Protein AF-A0A2V6PDF7-F1 (afdb_monomer)

Sequence (202 aa):
FELYNPNNLAVDLTGYALTDNLTNRTARWPIPPGTQIAARGFLLIWADNDTDQNTTNSTGLHAGFKLNQAGEAIGLFAPNGSLVDSVTFGPQTNDVSQGRWPDGGSNVYYMNTPTPRGANVIPGNPPSEIRILSATVNGDGDIVITWSAESGKTYRVQYKDDLDAPAWTDLGDVPANGPLASAADVIGAASQRFYRIQLPVP

pLDDT: mean 90.87, std 8.45, range [52.38, 98.5]

Secondary structure (DSSP, 8-state):
-EEE--SSS-EE-TT-EEES-TT-STTPEEPPTT-EE-TT-EEEEE-BS-GGG--TT-SSEE-SSB--TT-EEEEEE-TTS-EEEEEEE----TT-EEEESSTT-S-EEEESS--TTS---BTTB--SS--EEEEEE-TTSPEEEEEE--TT-EEEEEEES-TT-SSPEEEEEEE-SSSEEEEEE--TT-S--EEEEE----

Structure (mmCIF, N/CA/C/O backbone):
data_AF-A0A2V6PDF7-F1
#
_entry.id   AF-A0A2V6PDF7-F1
#
loop_
_atom_site.group_PDB
_atom_site.id
_atom_site.type_symbol
_atom_site.label_atom_id
_atom_site.label_alt_id
_atom_site.label_comp_id
_atom_site.label_asym_id
_atom_site.label_entity_id
_atom_site.label_seq_id
_atom_site.pdbx_PDB_ins_code
_atom_site.Cartn_x
_atom_site.Cartn_y
_atom_site.Cartn_z
_atom_site.occupancy
_atom_site.B_iso_or_equiv
_atom_site.auth_seq_id
_atom_site.auth_comp_id
_atom_site.auth_asym_id
_atom_site.auth_atom_id
_atom_site.pdbx_PDB_model_num
ATOM 1 N N . PHE A 1 1 ? -7.839 5.321 6.710 1.00 95.38 1 PHE A N 1
ATOM 2 C CA . PHE A 1 1 ? -6.425 4.899 6.610 1.00 95.38 1 PHE A CA 1
ATOM 3 C C . PHE A 1 1 ? -6.357 3.629 5.779 1.00 95.38 1 PHE A C 1
ATOM 5 O O . PHE A 1 1 ? -7.407 3.100 5.431 1.00 95.38 1 PHE A O 1
ATOM 12 N N . GLU A 1 2 ? -5.163 3.142 5.446 1.00 96.88 2 GLU A N 1
ATOM 13 C CA . GLU A 1 2 ? -5.021 1.927 4.640 1.00 96.88 2 GLU A CA 1
ATOM 14 C C . GLU A 1 2 ? -4.000 0.970 5.243 1.00 96.88 2 GLU A C 1
ATOM 16 O O . GLU A 1 2 ? -3.000 1.398 5.820 1.00 96.88 2 GLU A O 1
ATOM 21 N N . LEU A 1 3 ? -4.257 -0.329 5.096 1.00 97.62 3 LEU A N 1
ATOM 22 C CA . LEU A 1 3 ? -3.245 -1.362 5.292 1.00 97.62 3 LEU A CA 1
ATOM 23 C C . LEU A 1 3 ? -2.667 -1.746 3.937 1.00 97.62 3 LEU A C 1
ATOM 25 O O . LEU A 1 3 ? -3.411 -1.953 2.981 1.00 97.62 3 LEU A O 1
ATOM 29 N N . TYR A 1 4 ? -1.350 -1.885 3.875 1.00 96.38 4 TYR A N 1
ATOM 30 C CA . TYR A 1 4 ? -0.637 -2.317 2.682 1.00 96.38 4 TYR A CA 1
AT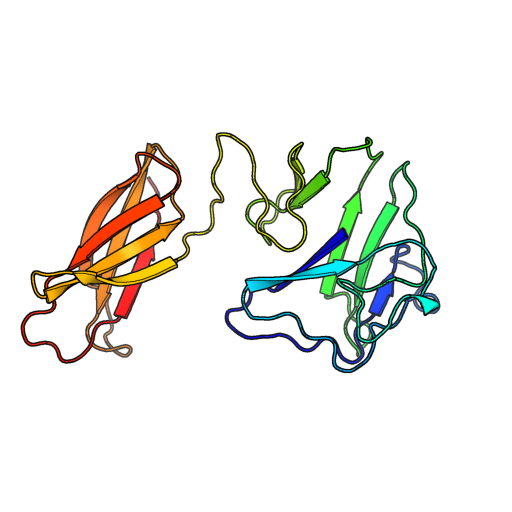OM 31 C C . TYR A 1 4 ? 0.002 -3.685 2.925 1.00 96.38 4 TYR A C 1
ATOM 33 O O . TYR A 1 4 ? 0.626 -3.909 3.963 1.00 96.38 4 TYR A O 1
ATOM 41 N N . ASN A 1 5 ? -0.147 -4.598 1.966 1.00 96.50 5 ASN A N 1
ATOM 42 C CA . ASN A 1 5 ? 0.522 -5.893 1.983 1.00 96.50 5 ASN A CA 1
ATOM 43 C C . ASN A 1 5 ? 1.836 -5.823 1.180 1.00 96.50 5 ASN A C 1
ATOM 45 O O . ASN A 1 5 ? 1.784 -5.847 -0.051 1.00 96.50 5 ASN A O 1
ATOM 49 N N . PRO A 1 6 ? 3.018 -5.809 1.825 1.00 89.62 6 PRO A N 1
ATOM 50 C CA . PRO A 1 6 ? 4.299 -5.753 1.122 1.00 89.62 6 PRO A CA 1
ATOM 51 C C . PRO A 1 6 ? 4.707 -7.088 0.486 1.00 89.62 6 PRO A C 1
ATOM 53 O O . PRO A 1 6 ? 5.738 -7.162 -0.174 1.00 89.62 6 PRO A O 1
ATOM 56 N N . ASN A 1 7 ? 3.946 -8.165 0.684 1.00 87.56 7 ASN A N 1
ATOM 57 C CA . ASN A 1 7 ? 4.313 -9.480 0.177 1.00 87.56 7 ASN A CA 1
ATOM 58 C C . ASN A 1 7 ? 3.914 -9.662 -1.294 1.00 87.56 7 ASN A C 1
ATOM 60 O O . ASN A 1 7 ? 3.003 -9.016 -1.817 1.00 87.56 7 ASN A O 1
A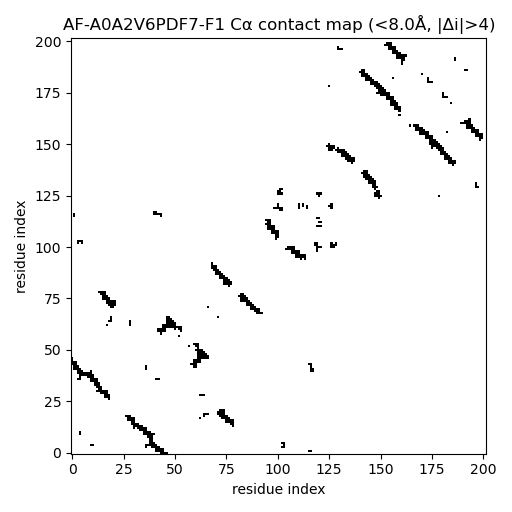TOM 64 N N . ASN A 1 8 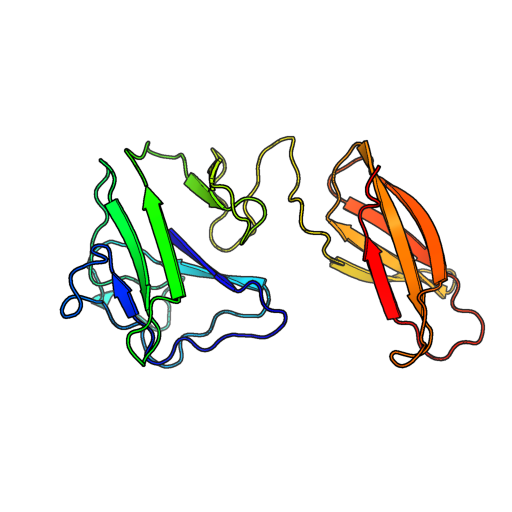? 4.566 -10.626 -1.947 1.00 85.88 8 ASN A N 1
ATOM 65 C CA . ASN A 1 8 ? 4.249 -11.048 -3.316 1.00 85.88 8 ASN A CA 1
ATOM 66 C C . ASN A 1 8 ? 3.072 -12.039 -3.390 1.00 85.88 8 ASN A C 1
ATOM 68 O O . ASN A 1 8 ? 2.719 -12.488 -4.476 1.00 85.88 8 ASN A O 1
ATOM 72 N N . LEU A 1 9 ? 2.466 -12.378 -2.251 1.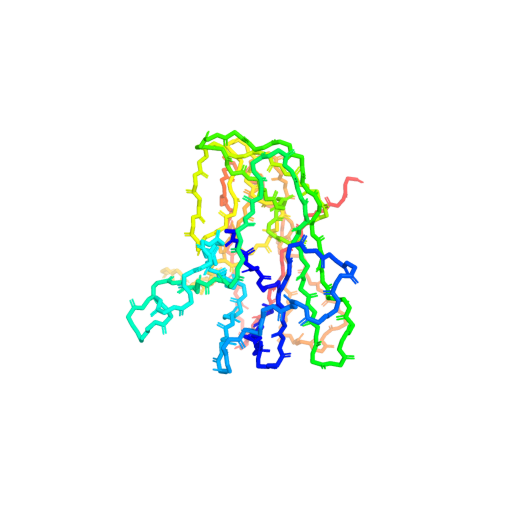00 92.56 9 LEU A N 1
ATOM 73 C CA . LEU A 1 9 ? 1.276 -13.219 -2.143 1.00 92.56 9 LEU A CA 1
ATOM 74 C C . LEU A 1 9 ? 0.197 -12.479 -1.355 1.00 92.56 9 LEU A C 1
ATOM 76 O O . LEU A 1 9 ? 0.506 -11.586 -0.563 1.00 92.56 9 LEU A O 1
ATOM 80 N N . ALA A 1 10 ? -1.062 -12.857 -1.574 1.00 96.81 10 ALA A N 1
ATOM 81 C CA . ALA A 1 10 ? -2.169 -12.346 -0.779 1.00 96.81 10 ALA A CA 1
ATOM 82 C C . ALA A 1 10 ? -2.019 -12.750 0.697 1.00 96.81 10 ALA A C 1
ATOM 84 O O . ALA A 1 10 ? -1.522 -13.834 1.004 1.00 96.81 10 ALA A O 1
ATOM 85 N N . VAL A 1 11 ? -2.461 -11.875 1.597 1.00 97.94 11 VAL A N 1
ATOM 86 C CA . VAL A 1 11 ? -2.477 -12.111 3.045 1.00 97.94 11 VAL A CA 1
ATOM 87 C C . VAL A 1 11 ? -3.921 -12.157 3.521 1.00 97.94 11 VAL A C 1
ATOM 89 O O . VAL A 1 11 ? -4.697 -11.245 3.238 1.00 97.94 11 VAL A O 1
ATOM 92 N N . ASP A 1 12 ? -4.258 -13.214 4.255 1.00 97.81 12 ASP A N 1
ATOM 93 C CA . ASP A 1 12 ? -5.525 -13.359 4.968 1.00 97.81 12 ASP A CA 1
ATOM 94 C C . ASP A 1 12 ? -5.406 -12.740 6.366 1.00 97.81 12 ASP A C 1
ATOM 96 O O . ASP A 1 12 ? -4.478 -13.046 7.117 1.00 97.81 12 ASP A O 1
ATOM 100 N N . LEU A 1 13 ? -6.338 -11.849 6.696 1.00 98.12 13 LEU A N 1
ATOM 101 C CA . LEU A 1 13 ? -6.403 -11.140 7.971 1.00 98.12 13 LEU A CA 1
ATOM 102 C C . LEU A 1 13 ? -7.433 -11.747 8.932 1.00 98.12 13 LEU A C 1
ATOM 104 O O . LEU A 1 13 ? -7.790 -11.127 9.934 1.00 98.12 13 LEU A O 1
ATOM 108 N N . THR A 1 14 ? -7.913 -12.961 8.671 1.00 98.06 14 THR A N 1
ATOM 109 C CA . THR A 1 14 ? -8.828 -13.668 9.569 1.00 98.06 14 THR A CA 1
ATOM 110 C C . THR A 1 14 ? -8.233 -13.786 10.973 1.00 98.06 14 THR A C 1
ATOM 112 O O . THR A 1 14 ? -7.147 -14.329 11.178 1.00 98.06 14 THR A O 1
ATOM 115 N N . GLY A 1 15 ? -8.963 -13.257 11.958 1.00 97.62 15 GLY A N 1
ATOM 116 C CA . GLY A 1 15 ? -8.554 -13.229 13.363 1.00 97.62 15 GLY A CA 1
ATOM 117 C C . GLY A 1 15 ? -7.591 -12.097 13.738 1.00 97.62 15 GLY A C 1
ATOM 118 O O . GLY A 1 15 ? -7.247 -11.979 14.913 1.00 97.62 15 GLY A O 1
ATOM 119 N N . TYR A 1 16 ? -7.156 -11.265 12.788 1.00 98.50 16 TYR A N 1
ATOM 120 C CA . TYR A 1 16 ? -6.420 -10.039 13.094 1.00 98.50 16 TYR A CA 1
ATOM 121 C C . TYR A 1 16 ? -7.372 -8.977 13.656 1.00 98.50 16 TYR A C 1
ATOM 123 O O . TYR A 1 16 ? -8.586 -9.013 13.437 1.00 98.50 16 TYR A O 1
ATOM 131 N N . ALA A 1 17 ? -6.816 -8.007 14.377 1.00 98.38 17 ALA A N 1
ATOM 132 C CA . ALA A 1 17 ? -7.585 -6.917 14.962 1.00 98.38 17 ALA A CA 1
ATOM 133 C C . ALA A 1 17 ? -6.850 -5.576 14.862 1.00 98.38 17 ALA A C 1
ATOM 135 O O . ALA A 1 17 ? -5.617 -5.530 14.881 1.00 98.38 17 ALA A O 1
ATOM 136 N N . LEU A 1 18 ? -7.618 -4.489 14.798 1.00 98.50 18 LEU A N 1
ATOM 137 C CA . LEU A 1 18 ? -7.130 -3.111 14.770 1.00 98.50 18 LEU A CA 1
ATOM 138 C C . LEU A 1 18 ? -7.537 -2.351 16.031 1.00 98.50 18 LEU A C 1
ATOM 140 O O . LEU A 1 18 ? -8.513 -2.693 16.693 1.00 98.50 18 LEU A O 1
ATOM 144 N N . THR A 1 19 ? -6.791 -1.308 16.367 1.00 97.94 19 THR A N 1
ATOM 145 C CA . THR A 1 19 ? -7.097 -0.419 17.494 1.00 97.94 19 THR A CA 1
ATOM 146 C C . THR A 1 19 ? -6.488 0.954 17.268 1.00 97.94 19 THR A C 1
ATOM 148 O O . THR A 1 19 ? -5.444 1.057 16.621 1.00 97.94 19 THR A O 1
ATOM 151 N N . ASP A 1 20 ? -7.100 1.977 17.847 1.00 97.12 20 ASP A N 1
ATOM 152 C CA . ASP A 1 20 ? -6.534 3.314 18.032 1.00 97.12 20 ASP A CA 1
ATOM 153 C C . ASP A 1 20 ? -5.749 3.452 19.356 1.00 97.12 20 ASP A C 1
ATOM 155 O O . ASP A 1 20 ? -4.894 4.322 19.520 1.00 97.12 20 ASP A O 1
ATOM 159 N N . ASN A 1 21 ? -5.964 2.526 20.295 1.00 95.25 21 ASN A N 1
ATOM 160 C CA . ASN A 1 21 ? -5.292 2.475 21.588 1.00 95.25 21 ASN A CA 1
ATOM 161 C C . ASN A 1 21 ? -4.435 1.207 21.724 1.00 95.25 21 ASN A C 1
ATOM 163 O O . ASN A 1 21 ? -4.937 0.109 21.986 1.00 95.25 21 ASN A O 1
ATOM 167 N N . LEU A 1 22 ? -3.112 1.365 21.610 1.00 95.38 22 LEU A N 1
ATOM 168 C CA . LEU A 1 22 ? -2.147 0.254 21.650 1.00 95.38 22 LEU A CA 1
ATOM 169 C C . LEU A 1 22 ? -2.109 -0.491 22.996 1.00 95.38 22 LEU A C 1
ATOM 171 O O . LEU A 1 22 ? -1.705 -1.656 23.048 1.00 95.38 22 LEU A O 1
ATOM 175 N N . THR A 1 23 ? -2.527 0.162 24.082 1.00 91.94 23 THR A N 1
ATOM 176 C CA . THR A 1 23 ? -2.487 -0.410 25.438 1.00 91.94 23 THR A CA 1
ATOM 177 C C . THR A 1 23 ? -3.762 -1.164 25.806 1.00 91.94 23 THR A C 1
ATOM 179 O O . THR A 1 23 ? -3.726 -2.066 26.646 1.00 91.94 23 THR A O 1
ATOM 182 N N . ASN A 1 24 ? -4.884 -0.859 25.149 1.00 90.06 24 ASN A N 1
ATOM 183 C CA . ASN A 1 24 ? -6.167 -1.481 25.440 1.00 90.06 24 ASN A CA 1
ATOM 184 C C . ASN A 1 24 ? -6.360 -2.759 24.613 1.00 90.06 24 ASN A C 1
ATOM 186 O O . ASN A 1 24 ? -6.755 -2.732 23.449 1.00 90.06 24 ASN A O 1
ATOM 190 N N . ARG A 1 25 ? -6.082 -3.913 25.227 1.00 82.44 25 ARG A N 1
ATOM 191 C CA . ARG A 1 25 ? -6.203 -5.209 24.542 1.00 82.44 25 ARG A CA 1
ATOM 192 C C . ARG A 1 25 ? -7.645 -5.639 24.283 1.00 82.44 25 ARG A C 1
ATOM 194 O O . ARG A 1 25 ? -7.873 -6.369 23.325 1.00 82.44 25 ARG A O 1
ATOM 201 N N . THR A 1 26 ? -8.592 -5.232 25.125 1.00 86.06 26 THR A N 1
ATOM 202 C CA . THR A 1 26 ? -9.977 -5.726 25.075 1.00 86.06 26 THR A CA 1
ATOM 203 C C . THR A 1 26 ? -10.873 -4.920 24.142 1.00 86.06 26 THR A C 1
ATOM 205 O O . THR A 1 26 ? -11.931 -5.408 23.772 1.00 86.06 26 THR A O 1
ATOM 208 N N . ALA A 1 27 ? -10.462 -3.709 23.754 1.00 87.81 27 ALA A N 1
ATOM 209 C CA . ALA A 1 27 ? -11.218 -2.840 22.848 1.00 87.81 27 ALA A CA 1
ATOM 210 C C . ALA A 1 27 ? -10.751 -2.911 21.381 1.00 87.81 27 ALA A C 1
ATOM 212 O O . ALA A 1 27 ? -11.097 -2.046 20.584 1.00 87.81 27 ALA A O 1
ATOM 213 N N . ARG A 1 28 ? -9.950 -3.918 21.008 1.00 95.75 28 ARG A N 1
ATOM 214 C CA . ARG A 1 28 ? -9.495 -4.077 19.620 1.00 95.75 28 ARG A CA 1
ATOM 215 C C . ARG A 1 28 ? -10.669 -4.498 18.739 1.00 95.75 28 ARG A C 1
ATOM 217 O O . ARG A 1 28 ? -11.346 -5.478 19.042 1.00 95.75 28 ARG A O 1
ATOM 224 N N . TRP A 1 29 ? -10.872 -3.793 17.635 1.00 97.81 29 TRP A N 1
ATOM 225 C CA . TRP A 1 29 ? -11.879 -4.130 16.640 1.00 97.81 29 TRP A CA 1
ATOM 226 C C . TRP A 1 29 ? -11.409 -5.327 15.795 1.00 97.81 29 TRP A C 1
ATOM 228 O O . TRP A 1 29 ? -10.356 -5.231 15.153 1.00 97.81 29 TRP A O 1
ATOM 238 N N . PRO A 1 30 ? -12.137 -6.460 15.788 1.00 97.50 30 PRO A N 1
ATOM 239 C CA . PRO A 1 30 ? -11.771 -7.610 14.972 1.00 97.50 30 PRO A CA 1
ATOM 240 C C . PRO A 1 30 ? -12.024 -7.311 13.493 1.00 97.50 30 PRO A C 1
ATOM 242 O O . PRO A 1 30 ? -13.110 -6.868 13.118 1.00 97.50 30 PRO A O 1
ATOM 245 N N . ILE A 1 31 ? -11.037 -7.595 12.645 1.00 97.81 31 ILE A N 1
ATOM 246 C CA . ILE A 1 31 ? -11.217 -7.517 11.194 1.00 97.81 31 ILE A CA 1
ATOM 247 C C . ILE A 1 31 ? -12.186 -8.639 10.771 1.00 97.81 31 ILE A C 1
ATOM 249 O O . ILE A 1 31 ? -12.010 -9.779 11.221 1.00 97.81 31 ILE A O 1
ATOM 253 N N . PRO A 1 32 ? -13.198 -8.365 9.920 1.00 96.25 32 PRO A N 1
ATOM 254 C CA . PRO A 1 32 ? -14.132 -9.381 9.450 1.00 96.25 32 PRO A CA 1
ATOM 255 C C . PRO A 1 32 ? -13.413 -10.610 8.860 1.00 96.25 32 PRO A C 1
ATOM 257 O O . PRO A 1 32 ? -12.504 -10.446 8.037 1.00 96.25 32 PRO A O 1
ATOM 260 N N . PRO A 1 33 ? -13.796 -11.841 9.251 1.00 96.12 33 PRO A N 1
ATOM 261 C CA . PRO A 1 33 ? -13.204 -13.064 8.714 1.00 96.12 33 PRO A CA 1
ATOM 262 C C . PRO A 1 33 ? -13.280 -13.138 7.186 1.00 96.12 33 PRO A C 1
ATOM 264 O O . PRO A 1 33 ? -14.256 -12.695 6.582 1.00 96.12 33 PRO A O 1
ATOM 267 N N . GLY A 1 34 ? -12.255 -13.716 6.563 1.00 94.75 34 GLY A N 1
ATOM 268 C CA . GLY A 1 34 ? -12.130 -13.804 5.107 1.00 94.75 34 GLY A CA 1
ATOM 269 C C . GLY A 1 34 ? -11.650 -12.515 4.432 1.00 94.75 34 GLY A C 1
ATOM 270 O O . GLY A 1 34 ? -11.521 -12.489 3.209 1.00 94.75 34 GLY A O 1
ATOM 271 N N . THR A 1 35 ? -11.357 -11.453 5.192 1.00 96.06 35 THR A N 1
ATOM 272 C CA . THR A 1 35 ? -10.716 -10.251 4.645 1.00 96.06 35 THR A CA 1
ATOM 273 C C . THR A 1 35 ? -9.317 -10.595 4.150 1.00 96.06 35 THR A C 1
ATOM 275 O O . THR A 1 35 ? -8.462 -11.024 4.926 1.00 96.06 35 THR A O 1
ATOM 278 N N . GLN A 1 36 ? -9.062 -10.342 2.869 1.00 96.50 36 GLN A N 1
ATOM 279 C CA . GLN A 1 36 ? -7.760 -10.560 2.250 1.00 96.50 36 GLN A CA 1
ATOM 280 C C . GLN A 1 36 ? -7.225 -9.273 1.634 1.00 96.50 36 GLN A C 1
ATOM 282 O O . GLN A 1 36 ? -7.967 -8.497 1.032 1.00 96.50 36 GLN A O 1
ATOM 287 N N . ILE A 1 37 ? -5.913 -9.081 1.735 1.00 97.19 37 ILE A N 1
ATOM 288 C CA . ILE A 1 37 ? -5.194 -8.063 0.972 1.00 97.19 37 ILE A CA 1
ATOM 289 C C . ILE A 1 37 ? -4.394 -8.785 -0.103 1.00 97.19 37 ILE A C 1
ATOM 291 O O . ILE A 1 37 ? -3.519 -9.592 0.214 1.00 97.19 37 ILE A O 1
ATOM 295 N N . ALA A 1 38 ? -4.682 -8.502 -1.375 1.00 96.31 38 ALA A N 1
ATOM 296 C CA . ALA A 1 38 ? -3.937 -9.066 -2.498 1.00 96.31 38 ALA A CA 1
ATOM 297 C C . ALA A 1 38 ? -2.427 -8.792 -2.374 1.00 96.31 38 ALA A C 1
ATOM 299 O O . ALA A 1 38 ? -2.002 -7.900 -1.634 1.00 96.31 38 ALA A O 1
ATOM 300 N N . ALA A 1 39 ? -1.608 -9.556 -3.101 1.00 90.94 39 ALA A N 1
ATOM 301 C CA . ALA A 1 39 ? -0.180 -9.272 -3.220 1.00 90.94 39 ALA A CA 1
ATOM 302 C C . ALA A 1 39 ? 0.018 -7.809 -3.624 1.00 90.94 39 ALA A C 1
ATOM 304 O O . ALA A 1 39 ? -0.588 -7.360 -4.598 1.00 90.94 39 ALA A O 1
ATOM 305 N N . ARG A 1 40 ? 0.836 -7.065 -2.870 1.00 87.88 40 ARG A N 1
ATOM 306 C CA . ARG A 1 40 ? 1.074 -5.632 -3.113 1.00 87.88 40 ARG A CA 1
ATOM 307 C C . ARG A 1 40 ? -0.183 -4.752 -3.089 1.00 87.88 40 ARG A C 1
ATOM 309 O O . ARG A 1 40 ? -0.148 -3.635 -3.597 1.00 87.88 40 ARG A O 1
ATOM 316 N N . GLY A 1 41 ? -1.278 -5.261 -2.535 1.00 93.75 41 GLY A N 1
ATOM 317 C CA . GLY A 1 41 ? -2.565 -4.587 -2.474 1.00 93.75 41 GLY A CA 1
ATOM 318 C C . GLY A 1 41 ? -2.708 -3.687 -1.253 1.00 93.75 41 GLY A C 1
ATOM 319 O O . GLY A 1 41 ? -1.933 -3.759 -0.296 1.00 93.75 41 GLY A O 1
ATOM 320 N N . PHE A 1 42 ? -3.765 -2.882 -1.296 1.00 96.50 42 PHE A N 1
ATOM 321 C CA . PHE A 1 42 ? -4.162 -1.953 -0.248 1.00 96.50 42 PHE A CA 1
ATOM 322 C C . PHE A 1 42 ? -5.585 -2.272 0.207 1.00 96.50 42 PHE A C 1
ATOM 324 O O . PHE A 1 42 ? -6.447 -2.614 -0.609 1.00 96.50 42 PHE A O 1
ATOM 331 N N . LEU A 1 43 ? -5.830 -2.141 1.505 1.00 97.12 43 LEU A N 1
ATOM 332 C CA . LEU A 1 43 ? -7.148 -2.255 2.113 1.00 97.12 43 LEU A CA 1
ATOM 333 C C . LEU A 1 43 ? -7.524 -0.924 2.751 1.00 97.12 43 LEU A C 1
ATOM 335 O O . LEU A 1 43 ? -6.933 -0.532 3.757 1.00 97.12 43 LEU A O 1
ATOM 339 N N . LEU A 1 44 ? -8.529 -0.266 2.175 1.00 97.44 44 LEU A N 1
ATOM 340 C CA . LEU A 1 44 ? -9.096 0.963 2.712 1.00 97.44 44 LEU A CA 1
ATOM 341 C C . LEU A 1 44 ? -9.935 0.667 3.956 1.00 97.44 44 LEU A C 1
ATOM 343 O O . LEU A 1 44 ? -10.815 -0.196 3.926 1.00 97.44 44 LEU A O 1
ATOM 347 N N . ILE A 1 45 ? -9.674 1.413 5.028 1.00 98.06 45 ILE A N 1
ATOM 348 C CA . ILE A 1 45 ? -10.404 1.332 6.292 1.00 98.06 45 ILE A CA 1
ATOM 349 C C . ILE A 1 45 ? -10.857 2.731 6.719 1.00 98.06 45 ILE A C 1
ATOM 351 O O . ILE A 1 45 ? -10.044 3.641 6.937 1.00 98.06 45 ILE A O 1
ATOM 355 N N . TRP A 1 46 ? -12.164 2.889 6.870 1.00 97.62 46 TRP A N 1
ATOM 356 C CA . TRP A 1 46 ? -12.823 4.041 7.465 1.00 97.62 46 TRP A CA 1
ATOM 357 C C . TRP A 1 46 ? -12.827 3.883 8.986 1.00 97.62 46 TRP A C 1
ATOM 359 O O . TRP A 1 46 ? -13.296 2.881 9.511 1.00 97.62 46 TRP A O 1
ATOM 369 N N . ALA A 1 47 ? -12.266 4.856 9.703 1.00 97.06 47 ALA A N 1
ATOM 370 C CA . ALA A 1 47 ? -12.310 4.903 11.164 1.00 97.06 47 ALA A CA 1
ATOM 371 C C . ALA A 1 47 ? -13.448 5.829 11.601 1.00 97.06 47 ALA A C 1
ATOM 373 O O . ALA A 1 47 ? -13.218 6.967 12.015 1.00 97.06 47 ALA A O 1
ATOM 374 N N . ASP A 1 48 ? -14.682 5.374 11.407 1.00 97.12 48 ASP A N 1
ATOM 375 C CA . ASP A 1 48 ? -15.904 6.146 11.632 1.00 97.12 48 ASP A CA 1
ATOM 376 C C . ASP A 1 48 ? -16.823 5.547 12.707 1.00 97.12 48 ASP A C 1
ATOM 378 O O . ASP A 1 48 ? -17.851 6.149 13.024 1.00 97.12 48 ASP A O 1
ATOM 382 N N . ASN A 1 49 ? -16.429 4.428 13.324 1.00 97.19 49 ASN A N 1
ATOM 383 C CA . ASN A 1 49 ? -17.231 3.689 14.298 1.00 97.19 49 ASN A CA 1
ATOM 384 C C . ASN A 1 49 ? -18.626 3.307 13.768 1.00 97.19 49 ASN A C 1
ATOM 386 O O . ASN A 1 49 ? -19.597 3.326 14.525 1.00 97.19 49 ASN A O 1
ATOM 390 N N . ASP A 1 50 ? -18.728 2.989 12.476 1.00 96.62 50 ASP A N 1
ATOM 391 C CA . ASP A 1 50 ? -19.978 2.593 11.821 1.00 96.62 50 ASP A CA 1
ATOM 392 C C . ASP A 1 50 ? -19.839 1.211 11.168 1.00 96.62 50 ASP A C 1
ATOM 394 O O . ASP A 1 50 ? -19.839 1.034 9.948 1.00 96.62 50 ASP A O 1
ATOM 398 N N . THR A 1 51 ? -19.673 0.184 12.005 1.00 96.50 51 THR A N 1
ATOM 399 C CA . THR A 1 51 ? -19.414 -1.184 11.534 1.00 96.50 51 THR A CA 1
ATOM 400 C C . THR A 1 51 ? -20.566 -1.790 10.736 1.00 96.50 51 THR A C 1
ATOM 402 O O . THR A 1 51 ? -20.340 -2.767 10.020 1.00 96.50 51 THR A O 1
ATOM 405 N N . ASP A 1 52 ? -21.769 -1.223 10.827 1.00 95.12 52 ASP A N 1
ATOM 406 C CA . ASP A 1 52 ? -22.952 -1.670 10.086 1.00 95.12 52 ASP A CA 1
ATOM 407 C C . ASP A 1 52 ? -22.819 -1.392 8.578 1.00 95.12 52 ASP A C 1
ATOM 409 O O . ASP A 1 52 ? -23.476 -2.037 7.758 1.00 95.12 52 ASP A O 1
ATOM 413 N N . GLN A 1 53 ? -21.895 -0.504 8.190 1.00 94.69 53 GLN A N 1
ATOM 414 C CA . GLN A 1 53 ? -21.530 -0.263 6.795 1.00 94.69 53 GLN A CA 1
ATOM 415 C C . GLN A 1 53 ? -20.601 -1.333 6.208 1.00 94.69 53 GLN A C 1
ATOM 417 O O . GLN A 1 53 ? -20.267 -1.258 5.027 1.00 94.69 53 GLN A O 1
ATOM 422 N N . ASN A 1 54 ? -20.191 -2.357 6.963 1.00 93.69 54 ASN A N 1
ATOM 423 C CA . ASN A 1 54 ? -19.468 -3.505 6.407 1.00 93.69 54 ASN A CA 1
ATOM 424 C C . ASN A 1 54 ? -20.432 -4.449 5.667 1.00 93.69 54 ASN A C 1
ATOM 426 O O . ASN A 1 54 ? -20.845 -5.486 6.183 1.00 93.69 54 ASN A O 1
ATOM 430 N N . THR A 1 55 ? -20.788 -4.085 4.437 1.00 90.44 55 THR A N 1
ATOM 431 C CA . THR A 1 55 ? -21.678 -4.850 3.555 1.00 90.44 55 THR A CA 1
ATOM 432 C C . THR A 1 55 ? -20.903 -5.480 2.399 1.00 90.44 55 THR A C 1
ATOM 434 O O . THR A 1 55 ? -19.755 -5.131 2.131 1.00 90.44 55 THR A O 1
ATOM 437 N N . THR A 1 56 ? -21.541 -6.373 1.640 1.00 85.12 56 THR A N 1
ATOM 438 C CA . THR A 1 56 ? -20.924 -7.002 0.456 1.00 85.12 56 THR A CA 1
ATOM 439 C C . THR A 1 56 ? -20.572 -6.016 -0.662 1.00 85.12 56 THR A C 1
ATOM 441 O O . THR A 1 56 ? -19.784 -6.358 -1.537 1.00 85.12 56 THR A O 1
ATOM 444 N N . ASN A 1 57 ? -21.155 -4.814 -0.655 1.00 82.94 57 ASN A N 1
ATOM 445 C CA . ASN A 1 57 ? -20.921 -3.781 -1.669 1.00 82.94 57 ASN A CA 1
ATOM 446 C C . ASN A 1 57 ? -19.948 -2.692 -1.195 1.00 82.94 57 ASN A C 1
ATOM 448 O O . ASN A 1 57 ? -19.692 -1.735 -1.928 1.00 82.94 57 ASN A O 1
ATOM 452 N N . SER A 1 58 ? -19.428 -2.807 0.026 1.00 85.00 58 SER A N 1
ATOM 453 C CA . SER A 1 58 ? -18.552 -1.793 0.600 1.00 85.00 58 SER A CA 1
ATOM 454 C C . SER A 1 58 ? -17.192 -1.805 -0.094 1.00 85.00 58 SER A C 1
ATOM 456 O O . SER A 1 58 ? -16.595 -2.848 -0.354 1.00 85.00 58 SER A O 1
ATOM 458 N N . THR A 1 59 ? -16.688 -0.617 -0.423 1.00 85.62 59 THR A N 1
ATOM 459 C CA . THR A 1 59 ? -15.409 -0.433 -1.132 1.00 85.62 59 THR A CA 1
ATOM 460 C C . THR A 1 59 ? -14.200 -0.384 -0.190 1.00 85.62 59 THR A C 1
ATOM 462 O O . THR A 1 59 ? -13.071 -0.177 -0.639 1.00 85.62 59 THR A O 1
ATOM 465 N N . GLY A 1 60 ? -14.435 -0.591 1.100 1.00 93.19 60 GLY A N 1
ATOM 466 C CA . GLY A 1 60 ? -13.470 -0.667 2.186 1.00 93.19 60 GLY A CA 1
ATOM 467 C C . GLY A 1 60 ? -14.165 -1.214 3.431 1.00 93.19 60 GLY A C 1
ATOM 468 O O . GLY A 1 60 ? -15.351 -1.551 3.384 1.00 93.19 60 GLY A O 1
ATOM 469 N N . LEU A 1 61 ? -13.429 -1.298 4.533 1.00 97.44 61 LEU A N 1
ATOM 470 C CA . LEU A 1 61 ? -13.983 -1.691 5.826 1.00 97.44 61 LEU A CA 1
ATOM 471 C C . LEU A 1 61 ? -14.261 -0.474 6.704 1.00 97.44 61 LEU A C 1
ATOM 473 O O . LEU A 1 61 ? -13.553 0.522 6.617 1.00 97.44 61 LEU A O 1
ATOM 477 N N . HIS A 1 62 ? -15.242 -0.586 7.586 1.00 97.88 62 HIS A N 1
ATOM 478 C CA . HIS A 1 62 ? -15.579 0.413 8.595 1.00 97.88 62 HIS A CA 1
ATOM 479 C C . HIS A 1 62 ? -15.217 -0.134 9.973 1.00 97.88 62 HIS A C 1
ATOM 481 O O . HIS A 1 62 ? -15.779 -1.135 10.425 1.00 97.88 62 HIS A O 1
ATOM 487 N N . ALA A 1 63 ? -14.220 0.474 10.609 1.00 97.88 63 ALA A N 1
ATOM 488 C CA . ALA A 1 63 ? -13.712 0.062 11.906 1.00 97.88 63 ALA A CA 1
ATOM 489 C C . ALA A 1 63 ? -14.629 0.534 13.041 1.00 97.88 63 ALA A C 1
ATOM 491 O O . ALA A 1 63 ? -15.231 1.601 12.968 1.00 97.88 63 ALA A O 1
ATOM 492 N N . GLY A 1 64 ? -14.670 -0.224 14.138 1.00 97.25 64 GLY A N 1
ATOM 4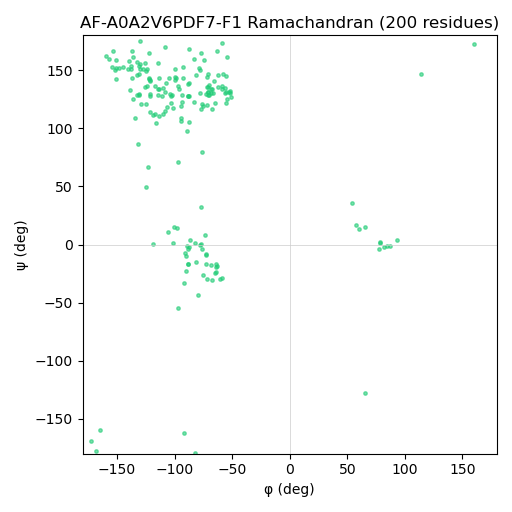93 C CA . GLY A 1 64 ? -15.434 0.105 15.350 1.00 97.25 64 GLY A CA 1
ATOM 494 C C . GLY A 1 64 ? -14.791 1.167 16.250 1.00 97.25 64 GLY A C 1
ATOM 495 O O . GLY A 1 64 ? -14.882 1.061 17.469 1.00 97.25 64 GLY A O 1
ATOM 496 N N . PHE A 1 65 ? -14.074 2.133 15.675 1.00 97.31 65 PHE A N 1
ATOM 497 C CA . PHE A 1 65 ? -13.461 3.253 16.394 1.00 97.31 65 PHE A CA 1
ATOM 498 C C . PHE A 1 65 ? -13.287 4.467 15.471 1.00 97.31 65 PHE A C 1
ATOM 500 O O . PHE A 1 65 ? -13.407 4.352 14.249 1.00 97.31 65 PHE A O 1
ATOM 507 N N . LYS A 1 66 ? -13.006 5.634 16.064 1.00 96.88 66 LYS A N 1
ATOM 508 C CA . LYS A 1 66 ? -12.735 6.896 15.358 1.00 96.88 66 LYS A CA 1
ATOM 509 C C . LYS A 1 66 ? -11.362 7.414 15.735 1.00 96.88 66 LYS A C 1
ATOM 511 O O . LYS A 1 66 ? -11.009 7.371 16.900 1.00 96.88 66 LYS A O 1
ATOM 516 N N . LEU A 1 67 ? -10.645 7.968 14.765 1.00 96.75 67 LEU A N 1
ATOM 517 C CA . LEU A 1 67 ? -9.336 8.570 15.010 1.00 96.75 67 LEU A CA 1
ATOM 518 C C . LEU A 1 67 ? -9.460 10.039 15.407 1.00 96.75 67 LEU A C 1
ATOM 520 O O . LEU A 1 67 ? -10.226 10.798 14.805 1.00 96.75 67 LEU A O 1
ATOM 524 N N . ASN A 1 68 ? -8.663 10.455 16.386 1.00 96.31 68 ASN A N 1
ATOM 525 C CA . ASN A 1 68 ? -8.596 11.842 16.816 1.00 96.31 68 ASN A CA 1
ATOM 526 C C . ASN A 1 68 ? -7.761 12.700 15.853 1.00 96.31 68 ASN A C 1
ATOM 528 O O . ASN A 1 68 ? -6.609 12.389 15.546 1.00 96.31 68 ASN A O 1
ATOM 532 N N . GLN A 1 69 ? -8.310 13.845 15.437 1.00 95.31 69 GLN A N 1
ATOM 533 C CA . GLN A 1 69 ? -7.598 14.809 14.598 1.00 95.31 69 GLN A CA 1
ATOM 534 C C . GLN A 1 69 ? -6.325 15.353 15.264 1.00 95.31 69 GLN A C 1
ATOM 536 O O . GLN A 1 69 ? -5.378 15.681 14.559 1.00 95.31 69 GLN A O 1
ATOM 541 N N . ALA A 1 70 ? -6.265 15.448 16.596 1.00 96.94 70 ALA A N 1
ATOM 542 C CA . ALA A 1 70 ? -5.092 15.948 17.318 1.00 96.94 70 ALA A CA 1
ATOM 543 C C . ALA A 1 70 ? -3.904 14.964 17.338 1.00 96.94 70 ALA A C 1
ATOM 545 O O . ALA A 1 70 ? -2.806 15.350 17.743 1.00 96.94 70 ALA A O 1
ATOM 546 N N . GLY A 1 71 ? -4.104 13.726 16.887 1.00 96.19 71 GLY A N 1
ATOM 547 C CA . GLY A 1 71 ? -3.096 12.675 16.903 1.00 96.19 71 GLY A CA 1
ATOM 548 C C . GLY A 1 71 ? -3.455 11.535 17.846 1.00 96.19 71 GLY A C 1
ATOM 549 O O . GLY A 1 71 ? -4.088 11.732 18.884 1.00 96.19 71 GLY A O 1
ATOM 550 N N . GLU A 1 72 ? -3.049 10.334 17.453 1.00 96.00 72 GLU A N 1
ATOM 551 C CA . GLU A 1 72 ? -3.333 9.085 18.151 1.00 96.00 72 GLU A CA 1
ATOM 552 C C . GLU A 1 72 ? -2.399 7.979 17.629 1.00 96.00 72 GLU A C 1
ATOM 554 O O . GLU A 1 72 ? -1.340 8.261 17.056 1.00 96.00 72 GLU A O 1
ATOM 559 N N . ALA A 1 73 ? -2.764 6.713 17.820 1.00 96.38 73 ALA A N 1
ATOM 560 C CA . ALA A 1 73 ? -2.077 5.591 17.201 1.00 96.38 73 ALA A CA 1
ATOM 561 C C . ALA A 1 73 ? -3.043 4.752 16.362 1.00 96.38 73 ALA A C 1
ATOM 563 O O . ALA A 1 73 ? -4.253 4.870 16.479 1.00 96.38 73 ALA A O 1
ATOM 564 N N . ILE A 1 74 ? -2.495 3.898 15.505 1.00 97.50 74 ILE A N 1
ATOM 565 C CA . ILE A 1 74 ? -3.197 2.782 14.871 1.00 97.50 74 ILE A CA 1
ATOM 566 C C . ILE A 1 74 ? -2.303 1.564 15.062 1.00 97.50 74 ILE A C 1
ATOM 568 O O . ILE A 1 74 ? -1.115 1.620 14.745 1.00 97.50 74 ILE A O 1
ATOM 572 N N . GLY A 1 75 ? -2.849 0.468 15.578 1.00 97.69 75 GLY A N 1
ATOM 573 C CA . GLY A 1 75 ? -2.125 -0.790 15.759 1.00 97.69 75 GLY A CA 1
ATOM 574 C C . GLY A 1 75 ? -2.834 -1.959 15.098 1.00 97.69 75 GLY A C 1
ATOM 575 O O . GLY A 1 75 ? -4.038 -2.120 15.281 1.00 97.69 75 GLY A O 1
ATOM 576 N N . LEU A 1 76 ? -2.077 -2.796 14.391 1.00 98.31 76 LEU A N 1
ATOM 577 C CA . LEU A 1 76 ? -2.512 -4.081 13.847 1.00 98.31 76 LEU A CA 1
ATOM 578 C C . LEU A 1 76 ? -1.965 -5.214 14.718 1.00 98.31 76 LEU A C 1
ATOM 580 O O . LEU A 1 76 ? -0.761 -5.298 14.960 1.00 98.31 76 LEU A O 1
ATOM 584 N N . PHE A 1 77 ? -2.839 -6.112 15.158 1.00 98.31 77 PHE A N 1
ATOM 585 C CA . PHE A 1 77 ? -2.485 -7.251 15.999 1.00 98.31 77 PHE A CA 1
ATOM 586 C C . PHE A 1 77 ? -2.862 -8.572 15.332 1.00 98.31 77 PHE A C 1
ATOM 588 O O . PHE A 1 77 ? -3.923 -8.688 14.721 1.00 98.31 77 PHE A O 1
ATOM 595 N N . ALA A 1 78 ? -1.994 -9.569 15.486 1.00 97.56 78 ALA A N 1
ATOM 596 C CA . ALA A 1 78 ? -2.215 -10.931 15.014 1.00 97.56 78 ALA A CA 1
ATOM 597 C C . ALA A 1 78 ? -3.184 -11.700 15.942 1.00 97.56 78 ALA A C 1
ATOM 599 O O . ALA A 1 78 ? -3.380 -11.287 17.091 1.00 97.56 78 ALA A O 1
ATOM 600 N N . PRO A 1 79 ? -3.735 -12.854 15.506 1.00 96.75 79 PRO A N 1
ATOM 601 C CA . PRO A 1 79 ? -4.685 -13.645 16.301 1.00 96.75 79 PRO A CA 1
ATOM 602 C C . PRO A 1 79 ? -4.140 -14.119 17.656 1.00 96.75 79 PRO A C 1
ATOM 604 O O . PRO A 1 79 ? -4.884 -14.275 18.619 1.00 96.75 79 PRO A O 1
ATOM 607 N N . ASN A 1 80 ? -2.824 -14.318 17.759 1.00 95.69 80 ASN A N 1
ATOM 608 C CA . ASN A 1 80 ? -2.143 -14.665 19.012 1.00 95.69 80 ASN A CA 1
ATOM 609 C C . ASN A 1 80 ? -1.951 -13.457 19.961 1.00 95.69 80 ASN A C 1
ATOM 611 O O . ASN A 1 80 ? -1.353 -13.594 21.027 1.00 95.69 80 ASN A O 1
ATOM 615 N N . GLY A 1 81 ? -2.411 -12.267 19.566 1.00 93.56 81 GLY A N 1
ATOM 616 C CA . GLY A 1 81 ? -2.337 -11.028 20.331 1.00 93.56 81 GLY A CA 1
ATOM 617 C C . GLY A 1 81 ? -1.046 -10.220 20.166 1.00 93.56 81 GLY A C 1
ATOM 618 O O . GLY A 1 81 ? -0.966 -9.139 20.764 1.00 93.56 81 GLY A O 1
ATOM 619 N N . SER A 1 82 ? -0.067 -10.686 19.378 1.00 96.31 82 SER A N 1
ATOM 620 C CA . SER A 1 82 ? 1.183 -9.957 19.124 1.00 96.31 82 SER A CA 1
ATOM 621 C C . SER A 1 82 ? 0.963 -8.743 18.223 1.00 96.31 82 SER A C 1
ATOM 623 O O . SER A 1 82 ? 0.150 -8.794 17.300 1.00 96.31 82 SER A O 1
ATOM 625 N N . LEU A 1 83 ? 1.699 -7.657 18.475 1.00 96.81 83 LEU A N 1
ATOM 626 C CA . LEU A 1 83 ? 1.713 -6.492 17.589 1.00 96.81 83 LEU A CA 1
ATOM 627 C C . LEU A 1 83 ? 2.400 -6.864 16.271 1.00 96.81 83 LEU A C 1
ATOM 629 O O . LEU A 1 83 ? 3.486 -7.439 16.293 1.00 96.81 83 LEU A O 1
ATOM 633 N N . VAL A 1 84 ? 1.759 -6.544 15.151 1.00 96.88 84 VAL A N 1
ATOM 634 C CA . VAL A 1 84 ? 2.278 -6.772 13.795 1.00 96.88 84 VAL A CA 1
ATOM 635 C C . VAL A 1 84 ? 2.925 -5.497 13.274 1.00 96.88 84 VAL A C 1
ATOM 637 O O . VAL A 1 84 ? 4.093 -5.513 12.902 1.00 96.88 84 VAL A O 1
ATOM 640 N N . ASP A 1 85 ? 2.177 -4.393 13.288 1.00 96.38 85 ASP A N 1
ATOM 641 C CA . ASP A 1 85 ? 2.678 -3.055 12.977 1.00 96.38 85 ASP A CA 1
ATOM 642 C C . ASP A 1 85 ? 1.863 -2.004 13.734 1.00 96.38 85 ASP A C 1
ATOM 644 O O . ASP A 1 85 ? 0.725 -2.249 14.152 1.00 96.38 85 ASP A O 1
ATOM 648 N N . SER A 1 86 ? 2.443 -0.822 13.896 1.00 96.25 86 SER A N 1
ATOM 649 C CA . SER A 1 86 ? 1.745 0.344 14.419 1.00 96.25 86 SER A CA 1
ATOM 650 C C . SER A 1 86 ? 2.288 1.632 13.828 1.00 96.25 86 SER A C 1
ATOM 652 O O . SER A 1 86 ? 3.483 1.748 13.559 1.00 96.25 86 SER A O 1
ATOM 654 N N . VAL A 1 87 ? 1.426 2.636 13.749 1.00 95.50 87 VAL A N 1
ATOM 655 C CA . VAL A 1 87 ? 1.812 4.023 13.500 1.00 95.50 87 VAL A CA 1
ATOM 656 C C . VAL A 1 87 ? 1.283 4.896 14.629 1.00 95.50 87 VAL A C 1
ATOM 658 O O . VAL A 1 87 ? 0.139 4.745 15.044 1.00 95.50 87 VAL A O 1
ATOM 661 N N . THR A 1 88 ? 2.113 5.812 15.117 1.00 95.81 88 THR A N 1
ATOM 662 C CA . THR A 1 88 ? 1.685 6.918 15.981 1.00 95.81 88 THR A CA 1
ATOM 663 C C . THR A 1 88 ? 1.778 8.191 15.162 1.00 95.81 88 THR A C 1
ATOM 665 O O . THR A 1 88 ? 2.801 8.435 14.519 1.00 95.81 88 THR A O 1
ATOM 668 N N . PHE A 1 89 ? 0.722 8.993 15.168 1.00 95.50 89 PHE A N 1
ATOM 669 C CA . PHE A 1 89 ? 0.631 10.210 14.375 1.00 95.50 89 PHE A CA 1
ATOM 670 C C . PHE A 1 89 ? 0.246 11.402 15.252 1.00 95.50 89 PHE A C 1
ATOM 672 O O . PHE A 1 89 ? -0.398 11.258 16.289 1.00 95.50 89 PHE A O 1
ATOM 679 N N . GLY A 1 90 ? 0.694 12.588 14.846 1.00 96.38 90 GLY A N 1
ATOM 680 C CA . GLY A 1 90 ? 0.345 13.851 15.493 1.00 96.38 90 GLY A CA 1
ATOM 681 C C . GLY A 1 90 ? -0.887 14.503 14.856 1.00 96.38 90 GLY A C 1
ATOM 682 O O . GLY A 1 90 ? -1.616 13.843 14.113 1.00 96.38 90 GLY A O 1
ATOM 683 N N . PRO A 1 91 ? -1.096 15.809 15.088 1.00 96.50 91 PRO A N 1
ATOM 684 C CA . PRO A 1 91 ? -2.213 16.545 14.512 1.00 96.50 91 PRO A CA 1
ATOM 685 C C . PRO A 1 91 ? -2.319 16.378 12.991 1.00 96.50 91 PRO A C 1
ATOM 687 O O . PRO A 1 91 ? -1.338 16.564 12.271 1.00 96.50 91 PRO A O 1
ATOM 690 N N . GLN A 1 92 ? -3.512 16.043 12.507 1.00 95.62 92 GLN A N 1
ATOM 691 C CA . GLN A 1 92 ? -3.817 15.862 11.090 1.00 95.62 92 GLN A CA 1
ATOM 692 C C . GLN A 1 92 ? -4.472 17.116 10.507 1.00 95.62 92 GLN A C 1
ATOM 694 O O . GLN A 1 92 ? -5.289 17.778 11.152 1.00 95.62 92 GLN A O 1
ATOM 699 N N . THR A 1 93 ? -4.132 17.423 9.256 1.00 93.75 93 THR A N 1
ATOM 700 C CA . THR A 1 93 ? -4.738 18.517 8.484 1.00 93.75 93 THR A CA 1
ATOM 701 C C . THR A 1 93 ? -5.697 17.933 7.456 1.00 93.75 93 THR A C 1
ATOM 703 O O . THR A 1 93 ? -5.425 16.879 6.886 1.00 93.75 93 THR A O 1
ATOM 706 N N . ASN A 1 94 ? -6.818 18.612 7.215 1.00 92.44 94 ASN A N 1
ATOM 707 C CA . ASN A 1 94 ? -7.767 18.192 6.186 1.00 92.44 94 ASN A CA 1
ATOM 708 C C . ASN A 1 94 ? -7.086 18.129 4.814 1.00 92.44 94 ASN A C 1
ATOM 710 O O . ASN A 1 94 ? -6.192 18.922 4.524 1.00 92.44 94 ASN A O 1
ATOM 714 N N . ASP A 1 95 ? -7.531 17.185 3.986 1.00 90.81 95 ASP A N 1
ATOM 715 C CA . ASP A 1 95 ? -7.087 17.004 2.598 1.00 90.81 95 ASP A CA 1
ATOM 716 C C . ASP A 1 95 ? -5.579 16.727 2.419 1.00 90.81 95 ASP A C 1
ATOM 718 O O . ASP A 1 95 ? -5.064 16.747 1.301 1.00 90.81 95 ASP A O 1
ATOM 722 N N . VAL A 1 96 ? -4.871 16.402 3.507 1.00 91.69 96 VAL A N 1
ATOM 723 C CA . VAL A 1 96 ? -3.469 15.971 3.496 1.00 91.69 96 VAL A CA 1
ATOM 724 C C . VAL A 1 96 ? -3.381 14.586 4.118 1.00 91.69 96 VAL A C 1
ATOM 726 O O . VAL A 1 96 ? -3.628 14.394 5.306 1.00 91.69 96 VAL A O 1
ATOM 729 N N . SER A 1 97 ? -3.013 13.604 3.304 1.00 93.31 97 SER A N 1
ATOM 730 C CA . SER A 1 97 ? -2.746 12.248 3.782 1.00 93.31 97 SER A CA 1
ATOM 731 C C . SER A 1 97 ? -1.363 12.141 4.424 1.00 93.31 97 SER A C 1
ATOM 733 O O . SER A 1 97 ? -0.439 12.870 4.066 1.00 93.31 97 SER A O 1
ATOM 735 N N . GLN A 1 98 ? -1.216 11.211 5.363 1.00 93.56 98 GLN A N 1
ATOM 736 C CA . GLN A 1 98 ? 0.060 10.820 5.947 1.00 93.56 98 GLN A CA 1
ATOM 737 C C . GLN A 1 98 ? 0.266 9.319 5.713 1.00 93.56 98 GLN A C 1
ATOM 739 O O . GLN A 1 98 ? -0.620 8.519 6.014 1.00 93.56 98 GLN A O 1
ATOM 744 N N . GLY A 1 99 ? 1.424 8.923 5.187 1.00 93.00 99 GLY A N 1
ATOM 745 C CA . GLY A 1 99 ? 1.671 7.531 4.807 1.00 93.00 99 GLY A CA 1
ATOM 746 C C . GLY A 1 99 ? 3.148 7.185 4.689 1.00 93.00 99 GLY A C 1
ATOM 747 O O . GLY A 1 99 ? 4.006 8.066 4.600 1.00 93.00 99 GLY A O 1
ATOM 748 N N . ARG A 1 100 ? 3.456 5.885 4.712 1.00 90.06 100 ARG A N 1
ATOM 749 C CA . ARG A 1 100 ? 4.816 5.389 4.469 1.00 90.06 100 ARG A CA 1
ATOM 750 C C . ARG A 1 100 ? 5.163 5.562 2.993 1.00 90.06 100 ARG A C 1
ATOM 752 O O . ARG A 1 100 ? 4.373 5.158 2.143 1.00 90.06 100 ARG A O 1
ATOM 759 N N . TRP A 1 101 ? 6.326 6.134 2.696 1.00 83.62 101 TRP A N 1
ATOM 760 C CA . TRP A 1 101 ? 6.809 6.247 1.320 1.00 83.62 101 TRP A CA 1
ATOM 761 C C . TRP A 1 101 ? 8.267 5.770 1.202 1.00 83.62 101 TRP A C 1
ATOM 763 O O . TRP A 1 101 ? 9.100 6.199 2.008 1.00 83.62 101 TRP A O 1
ATOM 773 N N . PRO A 1 102 ? 8.583 4.876 0.239 1.00 82.25 102 PRO A N 1
ATOM 774 C CA . PRO A 1 102 ? 7.637 4.120 -0.605 1.00 82.25 102 PRO A CA 1
ATOM 775 C C . PRO A 1 102 ? 6.680 3.265 0.245 1.00 82.25 102 PRO A C 1
ATOM 777 O O . PRO A 1 102 ? 6.844 3.179 1.463 1.00 82.25 102 PRO A O 1
ATOM 780 N N . ASP A 1 103 ? 5.678 2.637 -0.371 1.00 83.25 103 ASP A N 1
ATOM 781 C CA . ASP A 1 103 ? 4.702 1.817 0.358 1.00 83.25 103 ASP A CA 1
ATOM 782 C C . ASP A 1 103 ? 5.391 0.738 1.206 1.00 83.25 103 ASP A C 1
ATOM 784 O O . ASP A 1 103 ? 6.201 -0.049 0.717 1.00 83.25 103 ASP A O 1
ATOM 788 N N . GLY A 1 104 ? 5.085 0.709 2.505 1.00 82.31 104 GLY A N 1
ATOM 789 C CA . GLY A 1 104 ? 5.742 -0.189 3.463 1.00 82.31 104 GLY A CA 1
ATOM 790 C C . GLY A 1 104 ? 7.141 0.253 3.922 1.00 82.31 104 GLY A C 1
ATOM 791 O O . GLY A 1 104 ? 7.758 -0.445 4.724 1.00 82.31 104 GLY A O 1
ATOM 792 N N . GLY A 1 105 ? 7.635 1.410 3.473 1.00 81.94 105 GLY A N 1
ATOM 793 C CA . GLY A 1 105 ? 8.899 2.005 3.909 1.00 81.94 105 GLY A CA 1
ATOM 794 C C . GLY A 1 105 ? 8.929 2.370 5.399 1.00 81.94 105 GLY A C 1
ATOM 795 O O . GLY A 1 105 ? 7.908 2.413 6.086 1.00 81.94 105 GLY A O 1
ATOM 796 N N . SER A 1 106 ? 10.118 2.649 5.933 1.00 81.00 106 SER A N 1
ATOM 797 C CA . SER A 1 106 ? 10.291 3.004 7.352 1.00 81.00 106 SER A CA 1
ATOM 798 C C . SER A 1 106 ? 9.842 4.426 7.688 1.00 81.00 106 SER A C 1
ATOM 800 O O . SER A 1 106 ? 9.503 4.708 8.834 1.00 81.00 106 SER A O 1
ATOM 802 N N . ASN A 1 107 ? 9.865 5.319 6.700 1.00 82.06 107 ASN A N 1
ATOM 803 C CA . ASN A 1 107 ? 9.638 6.745 6.883 1.00 82.06 107 ASN A CA 1
ATOM 804 C C . ASN A 1 107 ? 8.209 7.119 6.504 1.00 82.06 107 ASN A C 1
ATOM 806 O O . ASN A 1 107 ? 7.650 6.581 5.549 1.00 82.06 107 ASN A O 1
ATOM 810 N N . VAL A 1 108 ? 7.647 8.076 7.237 1.00 89.00 108 VAL A N 1
ATOM 811 C CA . VAL A 1 108 ? 6.289 8.581 7.043 1.00 89.00 108 VAL A CA 1
ATOM 812 C C . VAL A 1 108 ? 6.350 10.007 6.501 1.00 89.00 108 VAL A C 1
ATOM 814 O O . VAL A 1 108 ? 7.106 10.833 7.010 1.00 89.00 108 VAL A O 1
ATOM 817 N N . TYR A 1 109 ? 5.534 10.297 5.492 1.00 90.44 109 TYR A N 1
ATOM 818 C CA . TYR A 1 109 ? 5.489 11.578 4.793 1.00 90.44 109 TYR A CA 1
ATOM 819 C C . TYR A 1 109 ? 4.056 12.094 4.695 1.00 90.44 109 TYR A C 1
ATOM 821 O O . TYR A 1 109 ? 3.107 11.310 4.710 1.00 90.44 109 TYR A O 1
ATOM 829 N N . TYR A 1 110 ? 3.920 13.412 4.561 1.00 91.06 110 TYR A N 1
ATOM 830 C CA . TYR A 1 110 ? 2.661 14.059 4.204 1.00 91.06 110 TYR A CA 1
ATOM 831 C C . TYR A 1 110 ? 2.531 14.158 2.682 1.00 91.06 110 TYR A C 1
ATOM 833 O O . TYR A 1 110 ? 3.501 14.473 1.990 1.00 91.06 110 TYR A O 1
ATOM 841 N N . MET A 1 111 ? 1.336 13.887 2.166 1.00 90.94 111 MET A N 1
ATOM 84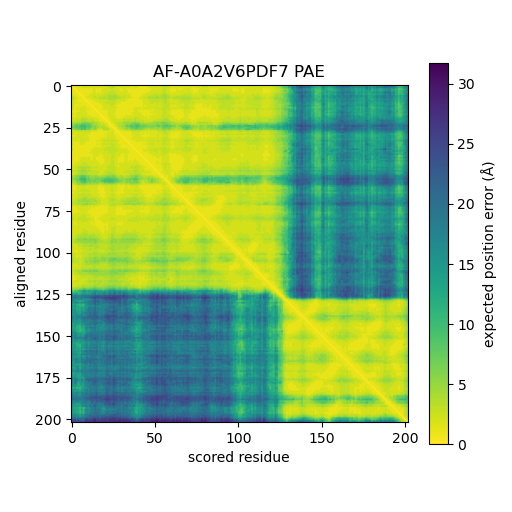2 C CA . MET A 1 111 ? 1.030 13.832 0.739 1.00 90.94 111 MET A CA 1
ATOM 843 C C . MET A 1 111 ? -0.287 14.559 0.469 1.00 90.94 111 MET A C 1
ATOM 845 O O . MET A 1 111 ? -1.330 14.226 1.036 1.00 90.94 111 MET A O 1
ATOM 849 N N . ASN A 1 112 ? -0.236 15.531 -0.442 1.00 88.25 112 ASN A N 1
ATOM 850 C CA . ASN A 1 112 ? -1.379 16.380 -0.807 1.00 88.25 112 ASN A CA 1
ATOM 851 C C . ASN A 1 112 ? -2.244 15.772 -1.925 1.00 88.25 112 ASN A C 1
ATOM 853 O O . ASN A 1 112 ? -3.221 16.376 -2.355 1.00 88.25 112 ASN A O 1
ATOM 857 N N . THR A 1 113 ? -1.858 14.609 -2.454 1.00 88.25 113 THR A N 1
ATOM 858 C CA . THR A 1 113 ? -2.619 13.888 -3.475 1.00 88.25 113 THR A CA 1
ATOM 859 C C . THR A 1 113 ? -3.121 12.587 -2.861 1.00 88.25 113 THR A C 1
ATOM 861 O O . THR A 1 113 ? -2.301 11.711 -2.579 1.00 88.25 113 THR A O 1
ATOM 864 N N . PRO A 1 114 ? -4.437 12.442 -2.626 1.00 88.00 114 PRO A N 1
ATOM 865 C CA . PRO A 1 114 ? -4.981 11.212 -2.078 1.00 88.00 114 PRO A CA 1
ATOM 866 C C . PRO A 1 114 ? -4.828 10.083 -3.098 1.00 88.00 114 PRO A C 1
ATOM 868 O O . PRO A 1 114 ? -5.149 10.240 -4.277 1.00 88.00 114 PRO A O 1
ATOM 871 N N . THR A 1 115 ? -4.354 8.934 -2.630 1.00 90.56 115 THR A N 1
ATOM 872 C CA . THR A 1 115 ? -4.110 7.740 -3.451 1.00 90.56 115 THR A CA 1
ATOM 873 C C . THR A 1 115 ? -4.851 6.523 -2.889 1.00 90.56 115 THR A C 1
ATOM 875 O O . THR A 1 115 ? -4.250 5.467 -2.727 1.00 90.56 115 THR A O 1
ATOM 878 N N . PRO A 1 116 ? -6.163 6.635 -2.579 1.00 92.31 116 PRO A N 1
ATOM 879 C CA . PRO A 1 116 ? -6.888 5.543 -1.950 1.00 92.31 116 PRO A CA 1
ATOM 880 C C . PRO A 1 116 ? -6.786 4.283 -2.805 1.00 92.31 116 PRO A C 1
ATOM 882 O O . PRO A 1 116 ? -7.064 4.298 -4.008 1.00 92.31 116 PRO A O 1
ATOM 885 N N . ARG A 1 117 ? -6.426 3.183 -2.153 1.00 91.44 117 ARG A N 1
ATOM 886 C CA . ARG A 1 117 ? -6.256 1.843 -2.715 1.00 91.44 117 ARG A CA 1
ATOM 887 C C . ARG A 1 117 ? -5.115 1.737 -3.730 1.00 91.44 117 ARG A C 1
ATOM 889 O O . ARG A 1 117 ? -5.055 0.760 -4.479 1.00 91.44 117 ARG A O 1
ATOM 896 N N . GLY A 1 118 ? -4.232 2.729 -3.766 1.00 88.12 118 GLY A N 1
ATOM 897 C CA . GLY A 1 118 ? -3.096 2.820 -4.669 1.00 88.12 118 GLY A CA 1
ATOM 898 C C . GLY A 1 118 ? -1.803 3.138 -3.929 1.00 88.12 118 GLY A C 1
ATOM 899 O O . GLY A 1 118 ? -1.787 3.366 -2.726 1.00 88.12 118 GLY A O 1
ATOM 900 N N . ALA A 1 119 ? -0.707 3.134 -4.683 1.00 86.25 119 ALA A N 1
ATOM 901 C CA . ALA A 1 119 ? 0.603 3.477 -4.155 1.00 86.25 119 ALA A CA 1
ATOM 902 C C . ALA A 1 119 ? 0.667 4.946 -3.732 1.00 86.25 119 ALA A C 1
ATOM 904 O O . ALA A 1 119 ? 0.193 5.826 -4.457 1.00 86.25 119 ALA A O 1
ATOM 905 N N . ASN A 1 120 ? 1.335 5.205 -2.611 1.00 88.19 120 ASN A N 1
ATOM 906 C CA . ASN A 1 120 ? 1.616 6.555 -2.152 1.00 88.19 120 ASN A CA 1
ATOM 907 C C . ASN A 1 120 ? 2.496 7.305 -3.164 1.00 88.19 120 ASN A C 1
ATOM 909 O O . ASN A 1 120 ? 3.515 6.794 -3.639 1.00 88.19 120 ASN A O 1
ATOM 913 N N . VAL A 1 121 ? 2.140 8.559 -3.454 1.00 82.81 121 VAL A N 1
ATOM 914 C CA . VAL A 1 121 ? 2.856 9.410 -4.416 1.00 82.81 121 VAL A CA 1
ATOM 915 C C . VAL A 1 121 ? 3.342 10.684 -3.736 1.00 82.81 121 VAL A C 1
ATOM 917 O O . VAL A 1 121 ? 2.559 11.439 -3.164 1.00 82.81 121 VAL A O 1
ATOM 920 N N . ILE A 1 122 ? 4.637 10.969 -3.880 1.00 80.19 122 ILE A N 1
ATOM 921 C CA . ILE A 1 122 ? 5.216 12.278 -3.582 1.00 80.19 122 ILE A CA 1
ATOM 922 C C . ILE A 1 122 ? 5.581 12.924 -4.927 1.00 80.19 122 ILE A C 1
ATOM 924 O O . ILE A 1 122 ? 6.449 12.409 -5.634 1.00 80.19 122 ILE A O 1
ATOM 928 N N . PRO A 1 123 ? 4.942 14.037 -5.332 1.00 70.81 123 PRO A N 1
ATOM 929 C CA . PRO A 1 123 ? 5.294 14.721 -6.574 1.00 70.81 123 PRO A CA 1
ATOM 930 C C . PRO A 1 123 ? 6.799 15.025 -6.646 1.00 70.81 12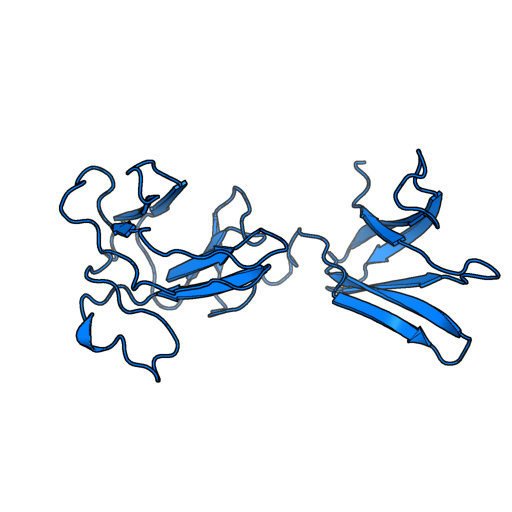3 PRO A C 1
ATOM 932 O O . PRO A 1 123 ? 7.388 15.529 -5.690 1.00 70.81 123 PRO A O 1
ATOM 935 N N . GLY A 1 124 ? 7.434 14.681 -7.769 1.00 63.88 124 GLY A N 1
ATOM 936 C CA . GLY A 1 124 ? 8.881 14.843 -7.970 1.00 63.88 124 GLY A CA 1
ATOM 937 C C . GLY A 1 124 ? 9.765 13.790 -7.288 1.00 63.88 124 GLY A C 1
ATOM 938 O O . GLY A 1 124 ? 10.969 13.797 -7.515 1.00 63.88 124 GLY A O 1
ATOM 939 N N . ASN A 1 125 ? 9.186 12.868 -6.512 1.00 62.97 125 ASN A N 1
ATOM 940 C CA . ASN A 1 125 ? 9.876 11.750 -5.871 1.00 62.97 125 ASN A CA 1
ATOM 941 C C . ASN A 1 125 ? 9.072 10.461 -6.149 1.00 62.97 125 ASN A C 1
ATOM 943 O O . ASN A 1 125 ? 8.171 10.113 -5.381 1.00 62.97 125 ASN A O 1
ATOM 947 N N . PRO A 1 126 ? 9.299 9.771 -7.281 1.00 56.31 126 PRO A N 1
ATOM 948 C CA . PRO A 1 126 ? 8.597 8.521 -7.573 1.00 56.31 126 PRO A CA 1
ATOM 949 C C . PRO A 1 126 ? 9.094 7.397 -6.640 1.00 56.31 126 PRO A C 1
ATOM 951 O O . PRO A 1 126 ? 10.248 7.428 -6.218 1.00 56.31 126 PRO A O 1
ATOM 954 N N . PRO A 1 127 ? 8.225 6.447 -6.251 1.00 56.84 127 PRO A N 1
ATOM 955 C CA . PRO A 1 127 ? 8.462 5.529 -5.134 1.00 56.84 127 PRO A CA 1
ATOM 956 C C . PRO A 1 127 ? 9.763 4.729 -5.272 1.00 56.84 127 PRO A C 1
ATOM 958 O O . PRO A 1 127 ? 10.022 4.138 -6.317 1.00 56.84 127 PRO A O 1
ATOM 961 N N . SER A 1 128 ? 10.534 4.640 -4.182 1.00 60.41 128 SER A N 1
ATOM 962 C CA . SER A 1 128 ? 11.848 3.978 -4.152 1.00 60.41 128 SER A CA 1
ATOM 963 C C . SER A 1 128 ? 11.809 2.444 -4.193 1.00 60.41 128 SER A C 1
ATOM 965 O O . SER A 1 128 ? 12.833 1.791 -3.980 1.00 60.41 128 SER A O 1
ATOM 967 N N . GLU A 1 129 ? 10.640 1.839 -4.422 1.00 70.50 129 GLU A N 1
ATOM 968 C CA . GLU A 1 129 ? 10.547 0.402 -4.650 1.00 70.50 129 GLU A CA 1
ATOM 969 C C . GLU A 1 129 ? 10.569 0.118 -6.149 1.00 70.50 129 GLU A C 1
ATOM 971 O O . GLU A 1 129 ? 9.684 0.541 -6.897 1.00 70.50 129 GLU A O 1
ATOM 976 N N . ILE A 1 130 ? 11.580 -0.635 -6.578 1.00 80.88 130 ILE A N 1
ATOM 977 C CA . ILE A 1 130 ? 11.698 -1.069 -7.963 1.00 80.88 130 ILE A CA 1
ATOM 978 C C . ILE A 1 130 ? 10.729 -2.218 -8.206 1.00 80.88 130 ILE A C 1
ATOM 980 O O . ILE A 1 130 ? 10.864 -3.297 -7.628 1.00 80.88 130 ILE A O 1
ATOM 984 N N . ARG A 1 131 ? 9.761 -2.001 -9.090 1.00 81.81 131 ARG A N 1
ATOM 985 C CA . ARG A 1 131 ? 8.730 -2.977 -9.435 1.00 81.81 131 ARG A CA 1
ATOM 986 C C . ARG A 1 131 ? 8.728 -3.192 -10.922 1.00 81.81 131 ARG A C 1
ATOM 988 O O . ARG A 1 131 ? 8.479 -2.247 -11.659 1.00 81.81 131 ARG A O 1
ATOM 995 N N . ILE A 1 132 ? 8.943 -4.429 -11.352 1.00 90.19 132 ILE A N 1
ATOM 996 C CA . ILE A 1 132 ? 8.673 -4.816 -12.735 1.00 90.19 132 ILE A CA 1
ATOM 997 C C . ILE A 1 132 ? 7.155 -4.750 -12.937 1.00 90.19 132 ILE A C 1
ATOM 999 O O . ILE A 1 132 ? 6.403 -5.461 -12.274 1.00 90.19 132 ILE A O 1
ATOM 1003 N N . LEU A 1 133 ? 6.717 -3.856 -13.818 1.00 86.00 133 LEU A N 1
ATOM 1004 C CA . LEU A 1 133 ? 5.316 -3.604 -14.150 1.00 86.00 133 LEU A CA 1
ATOM 1005 C C . LEU A 1 133 ? 4.858 -4.451 -15.337 1.00 86.00 133 LEU A C 1
ATOM 1007 O O . LEU A 1 133 ? 3.700 -4.857 -15.396 1.00 86.00 133 LEU A O 1
ATOM 1011 N N . SER A 1 134 ? 5.761 -4.725 -16.279 1.00 91.75 134 SER A N 1
ATOM 1012 C CA . SER A 1 134 ? 5.490 -5.585 -17.426 1.00 91.75 134 SER A CA 1
ATOM 1013 C C . SER A 1 134 ? 6.754 -6.283 -17.920 1.00 91.75 134 SER A C 1
ATOM 1015 O O . SER A 1 134 ? 7.863 -5.764 -17.785 1.00 91.75 134 SER A O 1
ATOM 1017 N N . ALA A 1 135 ? 6.555 -7.453 -18.522 1.00 93.56 135 ALA A N 1
ATOM 1018 C CA . ALA A 1 135 ? 7.519 -8.139 -19.369 1.00 93.56 135 ALA A CA 1
ATOM 1019 C C . ALA A 1 135 ? 6.762 -8.607 -20.619 1.00 93.56 135 ALA A C 1
ATOM 1021 O O . ALA A 1 135 ? 5.888 -9.470 -20.532 1.00 93.56 135 ALA A O 1
ATOM 1022 N N . THR A 1 136 ? 7.024 -7.977 -21.759 1.00 94.25 136 THR A N 1
ATOM 1023 C CA . THR A 1 136 ? 6.288 -8.195 -23.017 1.00 94.25 136 THR A CA 1
ATOM 1024 C C . THR A 1 136 ? 7.251 -8.444 -24.160 1.00 94.25 136 THR A C 1
ATOM 1026 O O . THR A 1 136 ? 8.339 -7.887 -24.152 1.00 94.25 136 THR A O 1
ATOM 1029 N N . VAL A 1 137 ? 6.845 -9.209 -25.169 1.00 91.62 137 VAL A N 1
ATOM 1030 C CA . VAL A 1 137 ? 7.653 -9.404 -26.379 1.00 91.62 137 VAL A CA 1
ATOM 1031 C C . VAL A 1 137 ? 7.320 -8.308 -27.397 1.00 91.62 137 VAL A C 1
ATOM 1033 O O . VAL A 1 137 ? 6.141 -8.072 -27.669 1.00 91.62 137 VAL A O 1
ATOM 1036 N N . ASN A 1 138 ? 8.329 -7.608 -27.922 1.00 90.50 138 ASN A N 1
ATOM 1037 C CA . ASN A 1 138 ? 8.142 -6.594 -28.968 1.00 90.50 138 ASN A CA 1
ATOM 1038 C C . ASN A 1 138 ? 8.045 -7.231 -30.375 1.00 90.50 138 ASN A C 1
ATOM 1040 O O . ASN A 1 138 ? 8.093 -8.449 -30.527 1.00 90.50 138 ASN A O 1
ATOM 1044 N N . GLY A 1 139 ? 7.894 -6.407 -31.419 1.00 87.25 139 GLY A N 1
ATOM 1045 C CA . GLY A 1 139 ? 7.779 -6.887 -32.806 1.00 87.25 139 GLY A CA 1
ATOM 1046 C C . GLY A 1 139 ? 9.023 -7.605 -33.345 1.00 87.25 139 GLY A C 1
ATOM 1047 O O . GLY A 1 139 ? 8.902 -8.376 -34.294 1.00 87.25 139 GLY A O 1
ATOM 1048 N N . ASP A 1 140 ? 10.179 -7.389 -32.716 1.00 87.75 140 ASP A N 1
ATOM 1049 C CA . ASP A 1 140 ? 11.463 -7.990 -33.085 1.00 87.75 140 ASP A CA 1
ATOM 1050 C C . ASP A 1 140 ? 11.727 -9.316 -32.346 1.00 87.75 140 ASP A C 1
ATOM 1052 O O . ASP A 1 140 ? 12.659 -10.044 -32.683 1.00 87.75 140 ASP A O 1
ATOM 1056 N N . GLY A 1 141 ? 10.870 -9.676 -31.382 1.00 86.75 141 GLY A N 1
ATOM 1057 C CA . GLY A 1 141 ? 10.999 -10.894 -30.581 1.00 86.75 141 GLY A CA 1
ATOM 1058 C C . GLY A 1 141 ? 11.760 -10.716 -29.263 1.00 86.75 141 GLY A C 1
ATOM 1059 O O . GLY A 1 141 ? 11.941 -11.697 -28.542 1.00 86.75 141 GLY A O 1
ATOM 1060 N N . ASP A 1 142 ? 12.157 -9.492 -28.912 1.00 91.56 142 ASP A N 1
ATOM 1061 C CA . ASP A 1 142 ? 12.882 -9.200 -27.673 1.00 91.56 142 ASP A CA 1
ATOM 1062 C C . ASP A 1 142 ? 11.927 -9.088 -26.486 1.00 91.56 142 ASP A C 1
ATOM 1064 O O . ASP A 1 142 ? 10.818 -8.552 -26.608 1.00 91.56 142 ASP A O 1
ATOM 1068 N N . ILE A 1 143 ? 12.380 -9.509 -25.302 1.00 93.88 143 ILE A N 1
ATOM 1069 C CA . ILE A 1 143 ? 11.664 -9.207 -24.059 1.00 93.88 143 ILE A CA 1
ATOM 1070 C C . ILE A 1 143 ? 11.930 -7.758 -23.686 1.00 93.88 143 ILE A C 1
ATOM 1072 O O . ILE A 1 143 ? 13.058 -7.375 -23.401 1.00 93.88 143 ILE A O 1
ATOM 1076 N N . VAL A 1 144 ? 10.866 -6.972 -23.592 1.00 96.19 144 VAL A N 1
ATOM 1077 C CA . VAL A 1 144 ? 10.866 -5.625 -23.034 1.00 96.19 144 VAL A CA 1
ATOM 1078 C C . VAL A 1 144 ? 10.320 -5.673 -21.617 1.00 96.19 144 VAL A C 1
ATOM 1080 O O . VAL A 1 144 ? 9.158 -6.017 -21.390 1.00 96.19 144 VAL A O 1
ATOM 1083 N N . ILE A 1 145 ? 11.160 -5.293 -20.662 1.00 96.88 145 ILE A N 1
ATOM 1084 C CA . ILE A 1 145 ? 10.828 -5.206 -19.241 1.00 96.88 145 ILE A CA 1
ATOM 1085 C C . ILE A 1 145 ? 10.642 -3.739 -18.905 1.00 96.88 145 ILE A C 1
ATOM 1087 O O . ILE A 1 145 ? 11.523 -2.936 -19.198 1.00 96.88 145 ILE A O 1
ATOM 1091 N N . THR A 1 146 ? 9.531 -3.387 -18.267 1.00 94.94 146 THR A N 1
ATOM 1092 C CA . THR A 1 146 ? 9.286 -2.029 -17.760 1.00 94.94 146 THR A CA 1
ATOM 1093 C C . THR A 1 146 ? 9.169 -2.066 -16.247 1.00 94.94 146 THR A C 1
ATOM 1095 O O . THR A 1 146 ? 8.498 -2.948 -15.710 1.00 94.94 146 THR A O 1
ATOM 1098 N N . TRP A 1 147 ? 9.794 -1.117 -15.549 1.00 92.31 147 TRP A N 1
ATOM 1099 C CA . TRP A 1 147 ? 9.735 -1.013 -14.091 1.00 92.31 147 TRP A CA 1
ATOM 1100 C C . TRP A 1 147 ? 9.520 0.417 -13.586 1.00 92.31 147 TRP A C 1
ATOM 1102 O O . TRP A 1 147 ? 9.754 1.387 -14.311 1.00 92.31 147 TRP A O 1
ATOM 1112 N N . SER A 1 148 ? 9.073 0.544 -12.331 1.00 84.88 148 SER A N 1
ATOM 1113 C CA . SER A 1 148 ? 9.007 1.823 -11.610 1.00 84.88 148 SER A CA 1
ATOM 1114 C C . SER A 1 148 ? 10.402 2.379 -11.343 1.00 84.88 148 SER A C 1
ATOM 1116 O O . SER A 1 148 ? 11.271 1.674 -10.830 1.00 84.88 148 SER A O 1
ATOM 1118 N N . ALA A 1 149 ? 10.614 3.650 -11.670 1.00 83.94 149 ALA A N 1
ATOM 1119 C CA . ALA A 1 149 ? 11.928 4.269 -11.633 1.00 83.94 149 ALA A CA 1
ATOM 1120 C C . ALA A 1 149 ? 11.898 5.704 -11.091 1.00 83.94 149 ALA A C 1
ATOM 1122 O O . ALA A 1 149 ? 10.883 6.395 -11.142 1.00 83.94 149 ALA A O 1
ATOM 1123 N N . GLU A 1 150 ? 13.048 6.156 -10.606 1.00 78.12 150 GLU A N 1
ATOM 1124 C CA . GLU A 1 150 ? 13.327 7.523 -10.192 1.00 78.12 150 GLU A CA 1
ATOM 1125 C C . GLU A 1 150 ? 14.147 8.246 -11.250 1.00 78.12 150 GLU A C 1
ATOM 1127 O O . GLU A 1 150 ? 15.253 7.831 -11.591 1.00 78.12 150 GLU A O 1
ATOM 1132 N N . SER A 1 151 ? 13.612 9.363 -11.752 1.00 79.25 151 SER A N 1
ATOM 1133 C CA . SER A 1 151 ? 14.328 10.215 -12.699 1.00 79.25 151 SER A CA 1
ATOM 1134 C C . SER A 1 151 ? 15.683 10.639 -12.127 1.00 79.25 151 SER A C 1
ATOM 1136 O O . SER A 1 151 ? 15.769 11.118 -10.998 1.00 79.25 151 SER A O 1
ATOM 1138 N N . GLY A 1 152 ? 16.744 10.491 -12.916 1.00 76.56 152 GLY A N 1
ATOM 1139 C CA . GLY A 1 152 ? 18.119 10.779 -12.507 1.00 76.56 152 GLY A CA 1
ATOM 1140 C C . GLY A 1 152 ? 18.822 9.635 -11.768 1.00 76.56 152 GLY A C 1
ATOM 1141 O O . GLY A 1 152 ? 19.995 9.781 -11.429 1.00 76.56 152 GLY A O 1
ATOM 1142 N N . LYS A 1 153 ? 18.155 8.497 -11.530 1.00 83.38 153 LYS A N 1
ATOM 1143 C CA . LYS A 1 153 ? 18.805 7.259 -11.076 1.00 83.38 153 LYS A CA 1
ATOM 1144 C C . LYS A 1 153 ? 19.174 6.374 -12.261 1.00 83.38 153 LYS A C 1
ATOM 1146 O O . LYS A 1 153 ? 18.506 6.378 -13.293 1.00 83.38 153 LYS A O 1
ATOM 1151 N N . THR A 1 154 ? 20.205 5.561 -12.068 1.00 90.38 154 THR A N 1
ATOM 1152 C CA . THR A 1 154 ? 20.594 4.506 -13.004 1.00 90.38 154 THR A CA 1
ATOM 1153 C C . THR A 1 154 ? 20.305 3.158 -12.369 1.00 90.38 154 THR A C 1
ATOM 1155 O O . THR A 1 154 ? 20.734 2.904 -11.247 1.00 90.38 154 THR A O 1
ATOM 1158 N N . TYR A 1 155 ? 19.575 2.304 -13.077 1.00 92.50 155 TYR A N 1
ATOM 1159 C CA . TYR A 1 155 ? 19.171 0.980 -12.614 1.00 92.50 155 TYR A CA 1
ATOM 1160 C C . TYR A 1 155 ? 19.956 -0.100 -13.335 1.00 92.50 155 TYR A C 1
ATOM 1162 O O . TYR A 1 155 ? 20.116 -0.023 -14.548 1.00 92.50 155 TYR A O 1
ATOM 1170 N N . ARG A 1 156 ? 20.378 -1.136 -12.616 1.00 94.88 156 ARG A N 1
ATOM 1171 C CA . ARG A 1 156 ? 21.007 -2.310 -13.214 1.00 94.88 156 ARG A CA 1
ATOM 1172 C C . ARG A 1 156 ? 19.974 -3.384 -13.484 1.00 94.88 156 ARG A C 1
ATOM 1174 O O . ARG A 1 156 ? 19.300 -3.846 -12.560 1.00 94.88 156 ARG A O 1
ATOM 1181 N N . VAL A 1 157 ? 19.886 -3.800 -14.738 1.00 96.94 157 VAL A N 1
ATOM 1182 C CA . VAL A 1 157 ? 19.083 -4.942 -15.163 1.00 96.94 157 VAL A CA 1
ATOM 1183 C C . VAL A 1 157 ? 19.980 -6.165 -15.183 1.00 96.94 157 VAL A C 1
ATOM 1185 O O . VAL A 1 157 ? 21.061 -6.144 -15.774 1.00 96.94 157 VAL A O 1
ATOM 1188 N N . GLN A 1 158 ? 19.535 -7.234 -14.534 1.00 96.75 158 GLN A N 1
ATOM 1189 C CA . GLN A 1 158 ? 20.246 -8.503 -14.532 1.00 96.75 158 GLN A CA 1
ATOM 1190 C C . GLN A 1 158 ? 19.303 -9.644 -14.858 1.00 96.75 158 GLN A C 1
ATOM 1192 O O . GLN A 1 158 ? 18.104 -9.576 -14.569 1.00 96.75 158 GLN A O 1
ATOM 1197 N N . TYR A 1 159 ? 19.867 -10.713 -15.406 1.00 96.19 15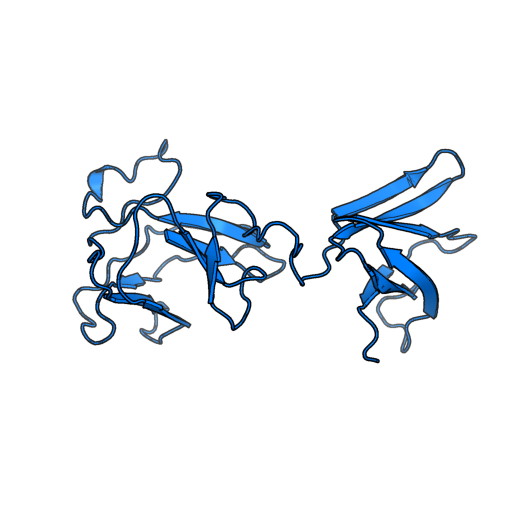9 TYR A N 1
ATOM 1198 C CA . TYR A 1 159 ? 19.124 -11.908 -15.758 1.00 96.19 159 TYR A CA 1
ATOM 1199 C C . TYR A 1 159 ? 19.841 -13.198 -15.368 1.00 96.19 159 TYR A C 1
ATOM 1201 O O . TYR A 1 159 ? 21.027 -13.206 -15.041 1.00 96.19 159 TYR A O 1
ATOM 1209 N N . LYS A 1 160 ? 19.096 -14.299 -15.410 1.00 95.88 160 LYS A N 1
ATOM 1210 C CA . LYS A 1 160 ? 19.617 -15.668 -15.422 1.00 95.88 160 LYS A CA 1
ATOM 1211 C C . LYS A 1 160 ? 18.635 -16.586 -16.141 1.00 95.88 160 LYS A C 1
ATOM 1213 O O . LYS A 1 160 ? 17.432 -16.346 -16.089 1.00 95.88 160 LYS A O 1
ATOM 1218 N N . ASP A 1 161 ? 19.141 -17.636 -16.774 1.00 95.06 161 ASP A N 1
ATOM 1219 C CA . ASP A 1 161 ? 18.317 -18.595 -17.534 1.00 95.06 161 ASP A CA 1
ATOM 1220 C C . ASP A 1 161 ? 17.823 -19.766 -16.658 1.00 95.06 161 ASP A C 1
ATOM 1222 O O . ASP A 1 161 ? 16.948 -20.539 -17.045 1.00 95.06 161 ASP A O 1
ATOM 1226 N N . ASP A 1 162 ? 18.352 -19.869 -15.438 1.00 93.50 162 ASP A N 1
ATOM 1227 C CA . ASP A 1 162 ? 17.998 -20.873 -14.438 1.00 93.50 162 ASP A CA 1
ATOM 1228 C C . ASP A 1 162 ? 17.914 -20.208 -13.054 1.00 93.50 162 ASP A C 1
ATOM 1230 O O . ASP A 1 162 ? 18.798 -19.437 -12.668 1.00 93.50 162 ASP A O 1
ATOM 1234 N N . LEU A 1 163 ? 16.847 -20.480 -12.295 1.00 92.06 163 LEU A N 1
ATOM 1235 C CA . LEU A 1 163 ? 16.700 -19.966 -10.933 1.00 92.06 163 LEU A CA 1
ATOM 1236 C C . LEU A 1 163 ? 17.761 -20.521 -9.978 1.00 92.06 163 LEU A C 1
ATOM 1238 O O . LEU A 1 163 ? 18.110 -19.815 -9.028 1.00 92.06 163 LEU A O 1
ATOM 1242 N N . ASP A 1 164 ? 18.325 -21.688 -10.267 1.00 94.38 164 ASP A N 1
ATOM 1243 C CA . ASP A 1 164 ? 19.361 -22.311 -9.444 1.00 94.38 164 ASP A CA 1
ATOM 1244 C C . ASP A 1 164 ? 20.781 -21.866 -9.834 1.00 94.38 164 ASP A C 1
ATOM 1246 O O . ASP A 1 164 ? 21.753 -22.199 -9.150 1.00 94.38 164 ASP A O 1
ATOM 1250 N N . ALA A 1 165 ? 20.927 -21.059 -10.894 1.00 94.75 165 ALA A N 1
ATOM 1251 C CA . ALA A 1 165 ? 22.221 -20.517 -11.287 1.00 94.75 165 ALA A CA 1
ATOM 1252 C C . ALA A 1 165 ? 22.843 -19.681 -10.146 1.00 94.75 165 ALA A C 1
ATOM 1254 O O . ALA A 1 165 ? 22.162 -18.844 -9.538 1.00 94.75 165 ALA A O 1
ATOM 1255 N N . PRO A 1 166 ? 24.152 -19.850 -9.874 1.00 93.75 166 PRO A N 1
ATOM 1256 C CA . PRO A 1 166 ? 24.802 -19.261 -8.703 1.00 93.75 166 PRO A CA 1
ATOM 1257 C C . PRO A 1 166 ? 24.992 -17.744 -8.811 1.00 93.75 166 PRO A C 1
ATOM 1259 O O . PRO A 1 166 ? 25.244 -17.081 -7.805 1.00 93.75 166 PRO A O 1
ATOM 1262 N N . ALA A 1 167 ? 24.893 -17.186 -10.018 1.00 95.12 167 ALA A N 1
ATOM 1263 C CA . ALA A 1 167 ? 25.128 -15.778 -10.287 1.00 95.12 167 ALA A CA 1
ATOM 1264 C C . ALA A 1 167 ? 24.088 -15.212 -11.257 1.00 95.12 167 ALA A C 1
ATOM 1266 O O . ALA A 1 167 ? 23.517 -15.924 -12.082 1.00 95.12 167 ALA A O 1
ATOM 1267 N N . TRP A 1 168 ? 23.873 -13.905 -11.137 1.00 96.50 168 TRP A N 1
ATOM 1268 C CA . TRP A 1 168 ? 23.121 -13.109 -12.097 1.00 96.50 168 TRP A CA 1
ATOM 1269 C C . TRP A 1 168 ? 24.084 -12.512 -13.125 1.00 96.50 168 TRP A C 1
ATOM 1271 O O . TRP A 1 168 ? 25.185 -12.100 -12.758 1.00 96.50 168 TRP A O 1
ATOM 1281 N N . THR A 1 169 ? 23.654 -12.436 -14.380 1.00 95.81 169 THR A N 1
ATOM 1282 C CA . THR A 1 169 ? 24.383 -11.784 -15.471 1.00 95.81 169 THR A CA 1
ATOM 1283 C C . THR A 1 169 ? 23.871 -10.363 -15.653 1.00 95.81 169 THR A C 1
ATOM 1285 O O . THR A 1 169 ? 22.660 -10.146 -15.705 1.00 95.81 169 THR A O 1
ATOM 1288 N N . ASP A 1 170 ? 24.777 -9.398 -15.781 1.00 96.25 170 ASP A N 1
ATOM 1289 C CA . ASP A 1 170 ? 24.420 -8.011 -16.079 1.00 96.25 170 ASP A CA 1
ATOM 1290 C C . ASP A 1 170 ? 23.945 -7.895 -17.532 1.00 96.25 170 ASP A C 1
ATOM 1292 O O . ASP A 1 170 ? 24.690 -8.203 -18.460 1.00 96.25 170 ASP A O 1
ATOM 1296 N N . LEU A 1 171 ? 22.702 -7.443 -17.724 1.00 96.06 171 LEU A N 1
ATOM 1297 C CA . LEU A 1 171 ? 22.202 -7.038 -19.038 1.00 96.06 171 LEU A CA 1
ATOM 1298 C C . LEU A 1 171 ? 22.695 -5.628 -19.376 1.00 96.06 171 LEU A C 1
ATOM 1300 O O . LEU A 1 171 ? 23.121 -5.363 -20.496 1.00 96.06 171 LEU A O 1
ATOM 1304 N N . GLY A 1 172 ? 22.641 -4.724 -18.396 1.00 95.94 172 GLY A N 1
ATOM 1305 C CA . GLY A 1 172 ? 23.105 -3.353 -18.554 1.00 95.94 172 GLY A CA 1
ATOM 1306 C C . GLY A 1 172 ? 22.537 -2.391 -17.518 1.00 95.94 172 GLY A C 1
ATOM 1307 O O . GLY A 1 172 ? 21.643 -2.730 -16.739 1.00 95.94 172 GLY A O 1
ATOM 1308 N N . ASP A 1 173 ? 23.068 -1.173 -17.550 1.00 96.00 173 ASP A N 1
ATOM 1309 C CA . ASP A 1 173 ? 22.654 -0.059 -16.706 1.00 96.00 173 ASP A CA 1
ATOM 1310 C C . ASP A 1 173 ? 21.764 0.904 -17.504 1.00 96.00 173 ASP A C 1
ATOM 1312 O O . ASP A 1 173 ? 22.121 1.351 -18.594 1.00 96.00 173 ASP A O 1
ATOM 1316 N N . VAL A 1 174 ? 20.595 1.230 -16.955 1.00 96.31 174 VAL A N 1
ATOM 1317 C CA . VAL A 1 174 ? 19.554 2.025 -17.609 1.00 96.31 174 VAL A CA 1
ATOM 1318 C C . VAL A 1 174 ? 19.297 3.300 -16.806 1.00 96.31 174 VAL A C 1
ATOM 1320 O O . VAL A 1 174 ? 18.762 3.221 -15.693 1.00 96.31 174 VAL A O 1
ATOM 1323 N N . PRO A 1 175 ? 19.656 4.483 -17.338 1.00 93.25 175 PRO A N 1
ATOM 1324 C CA . PRO A 1 175 ? 19.300 5.750 -16.721 1.00 93.25 175 PRO A CA 1
ATOM 1325 C C . PRO A 1 175 ? 17.800 5.999 -16.883 1.00 93.25 175 PRO A C 1
ATOM 1327 O O . PRO A 1 175 ? 17.250 5.943 -17.986 1.00 93.25 175 PRO A O 1
ATOM 1330 N N . ALA A 1 176 ? 17.130 6.294 -15.779 1.00 88.06 176 ALA A N 1
ATOM 1331 C CA . ALA A 1 176 ? 15.732 6.675 -15.782 1.00 88.06 176 ALA A CA 1
ATOM 1332 C C . ALA A 1 176 ? 15.602 8.190 -15.960 1.00 88.06 176 ALA A C 1
ATOM 1334 O O . ALA A 1 176 ? 16.187 8.970 -15.211 1.00 88.06 176 ALA A O 1
ATOM 1335 N N . ASN A 1 177 ? 14.796 8.609 -16.936 1.00 83.69 177 ASN A N 1
ATOM 1336 C CA . ASN A 1 177 ? 14.491 10.023 -17.205 1.00 83.69 177 ASN A CA 1
ATOM 1337 C C . ASN A 1 177 ? 13.075 10.415 -16.745 1.00 83.69 177 ASN A C 1
ATOM 1339 O O . ASN A 1 177 ? 12.555 11.462 -17.120 1.00 83.69 177 ASN A O 1
ATOM 1343 N N . GLY A 1 178 ? 12.412 9.540 -15.988 1.00 76.50 178 GLY A N 1
ATOM 1344 C CA . GLY A 1 178 ? 11.019 9.685 -15.596 1.00 76.50 178 GLY A CA 1
ATOM 1345 C C . GLY A 1 178 ? 10.602 8.615 -14.585 1.00 76.50 178 GLY A C 1
ATOM 1346 O O . GLY A 1 178 ? 11.461 7.907 -14.062 1.00 76.50 178 GLY A O 1
ATOM 1347 N N . PRO A 1 179 ? 9.292 8.486 -14.310 1.00 75.06 179 PRO A N 1
ATOM 1348 C CA . PRO A 1 179 ? 8.768 7.560 -13.303 1.00 75.06 179 PRO A CA 1
ATOM 1349 C C . PRO A 1 179 ? 8.838 6.082 -13.723 1.00 75.06 179 PRO A C 1
ATOM 1351 O O . PRO A 1 179 ? 8.526 5.200 -12.927 1.00 75.06 179 PRO A O 1
ATOM 1354 N N . LEU A 1 180 ? 9.202 5.811 -14.979 1.00 85.25 180 LEU A N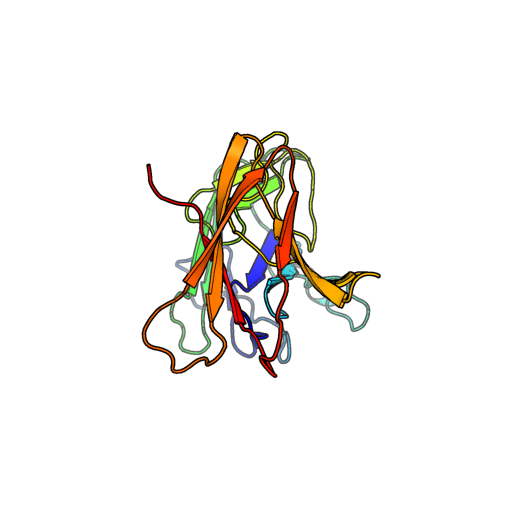 1
ATOM 1355 C CA . LEU A 1 180 ? 9.340 4.481 -15.557 1.00 85.25 180 LEU A CA 1
ATOM 1356 C C . LEU A 1 180 ? 10.684 4.368 -16.273 1.00 85.25 180 LEU A C 1
ATOM 1358 O O . LEU A 1 180 ? 11.157 5.333 -16.879 1.00 85.25 180 LEU A O 1
ATOM 1362 N N . ALA A 1 181 ? 11.255 3.171 -16.248 1.00 93.12 181 ALA A N 1
ATOM 1363 C CA . ALA A 1 181 ? 12.376 2.790 -17.093 1.00 93.12 181 ALA A CA 1
ATOM 1364 C C . ALA A 1 181 ? 12.099 1.432 -17.741 1.00 93.12 181 ALA A C 1
ATOM 1366 O O . ALA A 1 181 ? 11.265 0.660 -17.263 1.00 93.12 181 ALA A O 1
ATOM 1367 N N . SER A 1 182 ? 12.766 1.171 -18.863 1.00 96.44 182 SER A N 1
ATOM 1368 C CA . SER A 1 182 ? 12.604 -0.078 -19.598 1.00 96.44 182 SER A CA 1
ATOM 1369 C C . SER A 1 182 ? 13.909 -0.538 -20.232 1.00 96.44 182 SER A C 1
ATOM 1371 O O . SER A 1 182 ? 14.767 0.287 -20.547 1.00 96.44 182 SER A O 1
ATOM 1373 N N . ALA A 1 183 ? 14.040 -1.848 -20.416 1.00 97.06 183 ALA A N 1
ATOM 1374 C CA . ALA A 1 183 ? 15.147 -2.489 -21.114 1.00 97.06 183 ALA A CA 1
ATOM 1375 C C . ALA A 1 183 ? 14.609 -3.586 -22.030 1.00 97.06 183 ALA A C 1
ATOM 1377 O O . ALA A 1 183 ? 13.660 -4.280 -21.662 1.00 97.06 183 ALA A O 1
ATOM 1378 N N . ALA A 1 184 ? 15.234 -3.733 -23.196 1.00 96.19 184 ALA A N 1
ATOM 1379 C CA . ALA A 1 184 ? 15.013 -4.853 -24.098 1.00 96.19 184 ALA A CA 1
ATOM 1380 C C . ALA A 1 184 ? 16.136 -5.884 -23.926 1.00 96.19 184 ALA A C 1
ATOM 1382 O O . ALA A 1 184 ? 17.295 -5.509 -23.737 1.00 96.19 184 ALA A O 1
ATOM 1383 N N . ASP A 1 185 ? 15.788 -7.163 -23.995 1.00 95.06 185 ASP A N 1
ATOM 1384 C CA . ASP A 1 185 ? 16.716 -8.283 -23.915 1.00 95.06 185 ASP A CA 1
ATOM 1385 C C . ASP A 1 185 ? 16.453 -9.301 -25.028 1.00 95.06 185 ASP A C 1
ATOM 1387 O O . ASP A 1 185 ? 15.332 -9.792 -25.200 1.00 95.06 185 ASP A O 1
ATOM 1391 N N . VAL A 1 186 ? 17.522 -9.654 -25.739 1.00 92.69 186 VAL A N 1
ATOM 1392 C CA . VAL A 1 186 ? 17.521 -10.697 -26.763 1.00 92.69 186 VAL A CA 1
ATOM 1393 C C . VAL A 1 186 ? 17.793 -12.035 -26.071 1.00 92.69 186 VAL A C 1
ATOM 1395 O O . VAL A 1 186 ? 18.924 -12.336 -25.683 1.00 92.69 186 VAL A O 1
ATOM 1398 N N . ILE A 1 187 ? 16.764 -12.875 -25.924 1.00 84.25 187 ILE A N 1
ATOM 1399 C CA . ILE A 1 187 ? 16.898 -14.164 -25.216 1.00 84.25 187 ILE A CA 1
ATOM 1400 C C . ILE A 1 187 ? 17.796 -15.153 -25.984 1.00 84.25 187 ILE A C 1
ATOM 1402 O O . ILE A 1 187 ? 18.477 -15.994 -25.389 1.00 84.25 187 ILE A O 1
ATOM 1406 N N . GLY A 1 188 ? 17.816 -15.063 -27.316 1.00 83.38 188 GLY A N 1
ATOM 1407 C CA . GLY A 1 188 ? 18.531 -16.009 -28.169 1.00 83.38 188 GLY A CA 1
ATOM 1408 C C . GLY A 1 188 ? 17.926 -17.414 -28.087 1.00 83.38 188 GLY A C 1
ATOM 1409 O O . GLY A 1 188 ? 16.731 -17.590 -28.292 1.00 83.38 188 GLY A O 1
ATOM 1410 N N . ALA A 1 189 ? 18.759 -18.423 -27.815 1.00 81.81 189 ALA A N 1
ATOM 1411 C CA . ALA A 1 189 ? 18.345 -19.831 -27.775 1.00 81.81 189 ALA A CA 1
ATOM 1412 C C . ALA A 1 189 ? 17.856 -20.313 -26.394 1.00 81.81 189 ALA A C 1
ATOM 1414 O O . ALA A 1 189 ? 17.505 -21.487 -26.256 1.00 81.81 189 ALA A O 1
ATOM 1415 N N . ALA A 1 190 ? 17.864 -19.457 -25.365 1.00 85.94 190 ALA A N 1
ATOM 1416 C CA . ALA A 1 190 ? 17.391 -19.847 -24.041 1.00 85.94 190 ALA A CA 1
ATOM 1417 C C . ALA A 1 190 ? 15.864 -20.037 -24.043 1.00 85.94 190 ALA A C 1
ATOM 1419 O O . ALA A 1 190 ? 15.118 -19.253 -24.625 1.00 85.94 190 ALA A O 1
ATOM 1420 N N . SER A 1 191 ? 15.389 -21.098 -23.390 1.00 86.62 191 SER A N 1
ATOM 1421 C CA . SER A 1 191 ? 13.960 -21.433 -23.320 1.00 86.62 191 SER A CA 1
ATOM 1422 C C . SER A 1 191 ? 13.198 -20.638 -22.258 1.00 86.62 191 SER A C 1
ATOM 1424 O O . SER A 1 191 ? 11.969 -20.625 -22.266 1.00 86.62 191 SER A O 1
ATOM 1426 N N . GLN A 1 192 ? 13.914 -19.998 -21.335 1.00 90.12 192 GLN A N 1
ATOM 1427 C CA . GLN A 1 192 ? 13.364 -19.182 -20.260 1.00 90.12 192 GLN A CA 1
ATOM 1428 C C . GLN A 1 192 ? 14.412 -18.181 -19.773 1.00 90.12 192 GLN A C 1
ATOM 1430 O O . GLN A 1 192 ? 15.613 -18.395 -19.947 1.00 90.12 192 GLN A O 1
ATOM 1435 N N . ARG A 1 193 ? 13.950 -17.114 -19.119 1.00 92.62 193 ARG A N 1
ATOM 1436 C CA . ARG A 1 193 ? 14.810 -16.127 -18.472 1.00 92.62 193 ARG A CA 1
ATOM 1437 C C . ARG A 1 193 ? 14.103 -15.494 -17.280 1.00 92.62 193 ARG A C 1
ATOM 1439 O O . ARG A 1 193 ? 12.902 -15.235 -17.316 1.00 92.62 193 ARG A O 1
ATOM 1446 N N . PHE A 1 194 ? 14.863 -15.245 -16.225 1.00 94.62 194 PHE A N 1
ATOM 1447 C CA . PHE A 1 194 ? 14.432 -14.574 -15.006 1.00 94.62 194 PHE A CA 1
ATOM 1448 C C . PHE A 1 194 ? 15.163 -13.252 -14.898 1.00 94.62 194 PHE A C 1
ATOM 1450 O O . PHE A 1 194 ? 16.350 -13.189 -15.207 1.00 94.62 194 PHE A O 1
ATOM 1457 N N . TYR A 1 195 ? 14.481 -12.224 -14.406 1.00 95.81 195 TYR A N 1
ATOM 1458 C CA . TYR A 1 195 ? 15.027 -10.876 -14.322 1.00 95.81 195 TYR A CA 1
ATOM 1459 C C . TYR A 1 195 ? 14.951 -10.327 -12.908 1.00 95.81 195 TYR A C 1
ATOM 1461 O O . TYR A 1 195 ? 14.024 -10.625 -12.151 1.00 95.81 195 TYR A O 1
ATOM 1469 N N . ARG A 1 196 ? 15.910 -9.468 -12.574 1.00 94.00 196 ARG A N 1
ATOM 1470 C CA . ARG A 1 196 ? 15.810 -8.560 -11.435 1.00 94.00 196 ARG A CA 1
ATOM 1471 C C . ARG A 1 196 ? 16.347 -7.195 -11.820 1.00 94.00 196 ARG A C 1
ATOM 1473 O O . ARG A 1 196 ? 17.254 -7.083 -12.643 1.00 94.00 196 ARG A O 1
ATOM 1480 N N . ILE A 1 197 ? 15.803 -6.175 -11.175 1.00 94.12 197 ILE A N 1
ATOM 1481 C CA . ILE A 1 197 ? 16.266 -4.802 -11.313 1.00 94.12 197 ILE A CA 1
ATOM 1482 C C . ILE A 1 197 ? 16.839 -4.365 -9.969 1.00 94.12 197 ILE A C 1
ATOM 1484 O O . ILE A 1 197 ? 16.232 -4.605 -8.923 1.00 94.12 197 ILE A O 1
ATOM 1488 N N . GLN A 1 198 ? 18.011 -3.743 -9.988 1.00 88.81 198 GLN A N 1
ATOM 1489 C CA . GLN A 1 198 ? 18.676 -3.226 -8.797 1.00 88.81 198 GLN A CA 1
ATOM 1490 C C . GLN A 1 198 ? 18.970 -1.738 -8.960 1.00 88.81 198 GLN A C 1
ATOM 1492 O O . GLN A 1 198 ? 19.198 -1.262 -10.069 1.00 88.81 198 GLN A O 1
ATOM 1497 N N . LEU A 1 199 ? 19.001 -1.010 -7.847 1.00 84.25 199 LEU A N 1
ATOM 1498 C CA . LEU A 1 199 ? 19.623 0.307 -7.782 1.00 84.25 199 LEU A CA 1
ATOM 1499 C C . LEU A 1 199 ? 21.062 0.090 -7.289 1.00 84.25 199 LEU A C 1
ATOM 1501 O O . LEU A 1 199 ? 21.228 -0.292 -6.127 1.00 84.25 199 LEU A O 1
ATOM 1505 N N . PRO A 1 200 ? 22.095 0.252 -8.134 1.00 76.31 200 PRO A N 1
ATOM 1506 C CA . PRO A 1 200 ? 23.478 0.138 -7.693 1.00 76.31 200 PRO A CA 1
ATOM 1507 C C . PRO A 1 200 ? 23.756 1.167 -6.594 1.00 76.31 200 PRO A C 1
ATOM 1509 O O . PRO A 1 200 ? 23.367 2.330 -6.712 1.00 76.31 200 PRO A O 1
ATOM 1512 N N . VAL A 1 201 ? 24.405 0.737 -5.512 1.00 59.84 201 VAL A N 1
ATOM 1513 C CA . VAL A 1 201 ? 24.898 1.666 -4.490 1.00 59.84 201 VAL A CA 1
ATOM 1514 C C . VAL A 1 201 ? 26.102 2.414 -5.088 1.00 59.84 201 VAL A C 1
ATOM 1516 O O . VAL A 1 201 ? 26.910 1.751 -5.744 1.00 59.84 201 VAL A O 1
ATOM 1519 N N . PRO A 1 202 ? 26.207 3.749 -4.924 1.00 52.38 202 PRO A N 1
ATOM 1520 C CA . PRO A 1 202 ? 27.375 4.517 -5.359 1.00 52.38 202 PRO A CA 1
ATOM 1521 C C . PRO A 1 202 ? 28.692 4.017 -4.760 1.00 52.38 202 PRO A C 1
ATOM 1523 O O . PRO A 1 202 ? 28.671 3.554 -3.595 1.00 52.38 202 PRO A O 1
#

Mean predicted aligned error: 9.63 Å

Nearest PDB structures (foldseek):
  3umn-assembly3_C  TM=6.601E-01  e=5.183E-02  Homo sapiens
  3jt0-assembly2_B  TM=6.622E-01  e=8.063E-02  Homo sapiens
  7cg5-assembly1_A  TM=5.515E-01  e=7.765E-01  Pseudobacteroides cellulosolvens ATCC 35603 = DSM 2933
  8f9r-assembly2_B  TM=6.198E-01  e=1.277E+00  Oryctolagus cuniculus
  7zan-assembly1_D-2  TM=3.123E-01  e=5.574E-01  Homo sapiens

Foldseek 3Di:
DKDWAQAQAKDFQAQKWKDQDPPDLPPTFRDDGPDIAGHRWMADEAQPLCQVLPDPPDPHGYTNHHADQQWTKMWMAHNVGDTPDMDTDGHHDPQWDWAAAQHVHPDIDIDNDDDVGHGDDDVLAQGPDWDFPDFDQDPVRWTKTKIFDHAQFKKWKWKDLDPPDPDTHTPDIWHDRDRMTMDTGDCPPRPGMDMDMGRDDD

Solvent-accessible surface area (backbone atoms only — not comparable to full-atom values): 11827 Å² total; per-residue (Å²): 93,71,52,74,33,86,43,91,52,62,45,77,39,55,58,19,30,37,30,60,49,88,83,50,78,86,74,44,36,69,44,63,72,80,41,65,32,46,45,66,25,48,42,39,35,44,53,69,50,45,48,86,58,57,49,98,83,45,92,42,43,35,36,73,42,66,75,56,57,72,34,47,39,42,31,38,26,41,68,89,68,47,80,73,53,71,49,75,50,60,67,63,56,88,83,46,47,75,46,36,55,28,73,82,40,95,46,75,44,80,26,77,58,88,42,87,69,53,72,56,58,46,92,99,46,51,46,83,58,76,39,80,76,47,75,44,71,50,99,87,67,28,42,36,37,32,28,44,22,40,56,82,41,55,32,35,36,29,32,34,71,48,93,84,52,95,62,73,44,81,75,46,76,44,73,14,87,32,62,50,37,70,50,76,43,78,66,79,88,56,93,50,76,46,77,52,75,42,73,70,80,132

Radius of gyration: 20.72 Å; Cα contacts (8 Å, |Δi|>4): 437; chains: 1; bounding box: 50×41×58 Å